Protein AF-A0A150PLH7-F1 (afdb_monomer)

Sequence (304 aa):
MHRVPSVMPSYHKRPLPPGCIAFSSEEGRAVFREALALGTMESFFPLVEQFHTQAEPAFCGLGTLVMVLNALEIDPGRAWKGPWRWFSEEQLDCCRSLDDVARDGITLTQLACLARCNGARADVSFAETSSLEALRAAVREATSRAKDDHVVVAYDRQTLDQTGSGHFSPVGGMHPDRDLALLLDVARFKYPPHWVPLEALHRAMLPVDPTSGRSRGFVTIRREHAVAPVAALHEADWAEVERFLRDLDGTDVLVLTGCLREGVSSTPPLLELLRRPDLPETVRQHLARLRAQATALDARPPPL

InterPro domains:
  IPR007719 Phytochelatin synthase, N-terminal catalytic domain [PF05023] (12-218)
  IPR007719 Phytochelatin synthase, N-terminal catalytic domain [PS51443] (6-226)
  IPR038156 Phytochelatin synthase, N-terminal domain superfamily [G3DSA:3.90.70.30] (20-226)
  IPR038765 Papain-like cysteine peptidase superfamily [SSF54001] (16-221)
  IPR040409 Phytochelatin synthase [PTHR33447] (8-242)

Structure (mmCIF, N/CA/C/O backbone):
data_AF-A0A150PLH7-F1
#
_entry.id   AF-A0A150PLH7-F1
#
loop_
_atom_site.group_PDB
_atom_site.id
_atom_site.type_symbol
_atom_site.label_atom_id
_atom_site.label_alt_id
_atom_site.label_comp_id
_atom_site.label_asym_id
_atom_site.label_entity_id
_atom_site.label_seq_id
_atom_site.pdbx_PDB_ins_code
_atom_site.Cartn_x
_atom_site.Cartn_y
_atom_site.Cartn_z
_atom_site.occupancy
_atom_site.B_iso_or_equiv
_atom_site.auth_seq_id
_atom_site.auth_comp_id
_atom_site.auth_asym_id
_atom_site.auth_atom_id
_atom_site.pdbx_PDB_model_num
ATOM 1 N N . MET A 1 1 ? 38.900 -5.439 34.453 1.00 49.34 1 MET A N 1
ATOM 2 C CA . MET A 1 1 ? 37.531 -4.915 34.255 1.00 49.34 1 MET A CA 1
ATOM 3 C C . MET A 1 1 ? 36.881 -5.695 33.121 1.00 49.34 1 MET A C 1
ATOM 5 O O . MET A 1 1 ? 37.224 -5.466 31.969 1.00 49.34 1 MET A O 1
ATOM 9 N N . HIS A 1 2 ? 36.023 -6.668 33.428 1.00 50.56 2 HIS A N 1
ATOM 10 C CA . HIS A 1 2 ? 35.254 -7.375 32.402 1.00 50.56 2 HIS A CA 1
ATOM 11 C C . HIS A 1 2 ? 34.074 -6.494 31.981 1.00 50.56 2 HIS A C 1
ATOM 13 O O . HIS A 1 2 ? 33.216 -6.182 32.804 1.00 50.56 2 HIS A O 1
ATOM 19 N N . ARG A 1 3 ? 34.050 -6.055 30.715 1.00 55.41 3 ARG A N 1
ATOM 20 C CA . ARG A 1 3 ? 32.856 -5.451 30.110 1.00 55.41 3 ARG A CA 1
ATOM 21 C C . ARG A 1 3 ? 31.764 -6.517 30.106 1.00 55.41 3 ARG A C 1
ATOM 23 O O . ARG A 1 3 ? 31.890 -7.511 29.398 1.00 55.41 3 ARG A O 1
ATOM 30 N N . VAL A 1 4 ? 30.717 -6.307 30.897 1.00 58.59 4 VAL A N 1
ATOM 31 C CA . VAL A 1 4 ? 29.462 -7.046 30.745 1.00 58.59 4 VAL A CA 1
ATOM 32 C C . VAL A 1 4 ? 28.942 -6.737 29.335 1.00 58.59 4 VAL A C 1
ATOM 34 O O . VAL 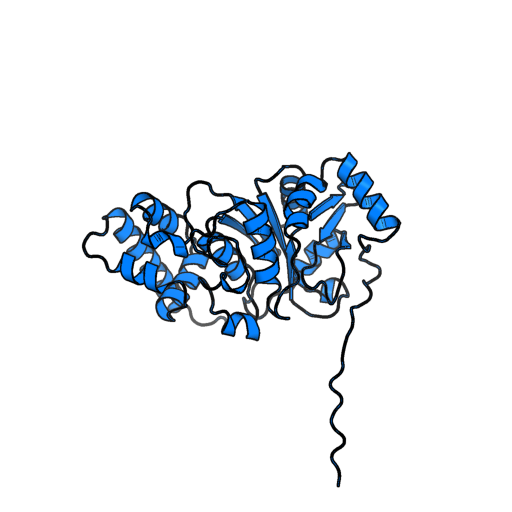A 1 4 ? 28.846 -5.554 28.993 1.00 58.59 4 VAL A O 1
ATOM 37 N N . PRO A 1 5 ? 28.667 -7.742 28.486 1.00 60.66 5 PRO A N 1
ATOM 38 C CA . PRO A 1 5 ? 28.076 -7.498 27.180 1.00 60.66 5 PRO A CA 1
ATOM 39 C C . PRO A 1 5 ? 26.744 -6.774 27.370 1.00 60.66 5 PRO A C 1
ATOM 41 O O . PRO A 1 5 ? 25.889 -7.235 28.124 1.00 60.66 5 PRO A O 1
ATOM 44 N N . SER A 1 6 ? 26.582 -5.631 26.704 1.00 68.12 6 SER A N 1
ATOM 45 C CA . SER A 1 6 ? 25.283 -4.976 26.569 1.00 68.12 6 SER A CA 1
ATOM 46 C C . SER A 1 6 ? 24.318 -5.985 25.944 1.00 68.12 6 SER A C 1
ATOM 48 O O . SER A 1 6 ? 24.491 -6.364 24.785 1.00 68.12 6 SER A O 1
ATOM 50 N N . VAL A 1 7 ? 23.351 -6.477 26.722 1.00 73.25 7 VAL A N 1
ATOM 51 C CA . VAL A 1 7 ? 22.282 -7.324 26.191 1.00 73.25 7 VAL A CA 1
ATOM 52 C C . VAL A 1 7 ? 21.435 -6.425 25.306 1.00 73.25 7 VAL A C 1
ATOM 54 O O . VAL A 1 7 ? 20.727 -5.549 25.804 1.00 73.25 7 VAL A O 1
ATOM 57 N N . MET A 1 8 ? 21.539 -6.608 23.989 1.00 76.88 8 MET A N 1
ATOM 58 C CA . MET A 1 8 ? 20.653 -5.912 23.064 1.00 76.88 8 MET A CA 1
ATOM 59 C C . MET A 1 8 ? 19.205 -6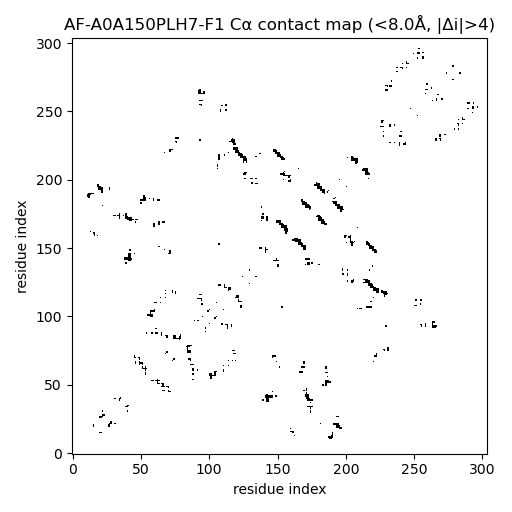.284 23.409 1.00 76.88 8 MET A C 1
ATOM 61 O O . MET A 1 8 ? 18.906 -7.474 23.555 1.00 76.88 8 MET A O 1
ATOM 65 N N . PRO A 1 9 ? 18.303 -5.303 23.576 1.00 82.38 9 PRO A N 1
ATOM 66 C CA . PRO A 1 9 ? 16.909 -5.596 23.861 1.00 82.38 9 PRO A CA 1
ATOM 67 C C . PRO A 1 9 ? 16.301 -6.397 22.702 1.00 82.38 9 PRO A C 1
ATOM 69 O O . PRO A 1 9 ? 16.458 -6.040 21.537 1.00 82.38 9 PRO A O 1
ATOM 72 N N . SER A 1 10 ? 15.605 -7.484 23.037 1.00 87.00 10 SER A N 1
ATOM 73 C CA . SER A 1 10 ? 14.880 -8.332 22.088 1.00 87.00 10 SER A CA 1
ATOM 74 C C . SER A 1 10 ? 13.374 -8.155 22.277 1.00 87.00 10 SER A C 1
ATOM 76 O O . SER A 1 10 ? 12.899 -7.961 23.398 1.00 87.00 10 SER A O 1
ATOM 78 N N . TYR A 1 11 ? 12.616 -8.214 21.183 1.00 89.56 11 TYR A N 1
ATOM 79 C CA . TYR A 1 11 ? 11.168 -8.017 21.178 1.00 89.56 11 TYR A CA 1
ATOM 80 C C . TYR A 1 11 ? 10.478 -9.161 20.433 1.00 89.56 11 TYR A C 1
ATOM 82 O O . TYR A 1 11 ? 10.896 -9.536 19.342 1.00 89.56 11 TYR A O 1
ATOM 90 N N . HIS A 1 12 ? 9.378 -9.669 20.991 1.00 91.44 12 HIS A N 1
ATOM 91 C CA . HIS A 1 12 ? 8.486 -10.616 20.324 1.00 91.44 12 HIS A CA 1
ATOM 92 C C . HIS A 1 12 ? 7.066 -10.052 20.345 1.00 91.44 12 HIS A C 1
ATOM 94 O O . HIS A 1 12 ? 6.399 -10.084 21.380 1.00 91.44 12 HIS A O 1
ATOM 100 N N . LYS A 1 13 ? 6.622 -9.536 19.191 1.00 94.38 13 LYS A N 1
ATOM 101 C CA . LYS A 1 13 ? 5.338 -8.845 19.010 1.00 94.38 13 LYS A CA 1
ATOM 102 C C . LYS A 1 13 ? 5.150 -7.626 19.924 1.00 94.38 13 LYS A C 1
ATOM 104 O O . LYS A 1 13 ? 5.986 -7.282 20.761 1.00 94.38 13 LYS A O 1
ATOM 109 N N . ARG A 1 14 ? 4.043 -6.921 19.714 1.00 95.25 14 ARG A N 1
ATOM 110 C CA . ARG A 1 14 ? 3.547 -5.825 20.546 1.00 95.25 14 ARG A CA 1
ATOM 111 C C . ARG A 1 14 ? 2.025 -5.955 20.686 1.00 95.25 14 ARG A C 1
ATOM 113 O O . ARG A 1 14 ? 1.372 -6.392 19.738 1.00 95.25 14 ARG A O 1
ATOM 120 N N . PRO A 1 15 ? 1.449 -5.597 21.846 1.00 95.56 15 PRO A N 1
ATOM 121 C CA . PRO A 1 15 ? 0.001 -5.530 21.986 1.00 95.56 15 PRO A CA 1
ATOM 122 C C . PRO A 1 15 ? -0.544 -4.417 21.092 1.00 95.56 15 PRO A C 1
ATOM 124 O O . PRO A 1 15 ? 0.049 -3.339 21.020 1.00 95.56 15 PRO A O 1
ATOM 127 N N . LEU A 1 16 ? -1.661 -4.680 20.415 1.00 96.88 16 LEU A N 1
ATOM 128 C CA . LEU A 1 16 ? -2.384 -3.629 19.710 1.00 96.88 16 LEU A CA 1
ATOM 129 C C . LEU A 1 16 ? -2.962 -2.629 20.725 1.00 96.88 16 LEU A C 1
ATOM 131 O O . LEU A 1 16 ? -3.390 -3.046 21.806 1.00 96.88 16 LEU A O 1
ATOM 135 N N . PRO A 1 17 ? -2.968 -1.330 20.399 1.00 95.94 17 PRO A N 1
ATOM 136 C CA . PRO A 1 17 ? -3.588 -0.323 21.244 1.00 95.94 17 PRO A CA 1
ATOM 137 C C . PRO A 1 17 ? -5.119 -0.480 21.247 1.00 95.94 17 PRO A C 1
ATOM 139 O O . PRO A 1 17 ? -5.670 -1.049 20.303 1.00 95.94 17 PRO A O 1
ATOM 142 N N . PRO A 1 18 ? -5.830 0.050 22.263 1.00 92.38 18 PRO A N 1
ATOM 143 C CA . PRO A 1 18 ? -7.281 -0.115 22.401 1.00 92.38 18 PRO A CA 1
ATOM 144 C C . PRO A 1 18 ? -8.112 0.364 21.200 1.00 92.38 18 PRO A C 1
ATOM 146 O O . PRO A 1 18 ? -9.208 -0.139 20.986 1.00 92.38 18 PRO A O 1
ATOM 149 N N . GLY A 1 19 ? -7.599 1.311 20.405 1.00 92.19 19 GLY A N 1
ATOM 150 C CA . GLY A 1 19 ? -8.261 1.797 19.188 1.00 92.19 19 GLY A CA 1
ATOM 151 C C . GLY A 1 19 ? -8.177 0.853 17.979 1.00 92.19 19 GLY A C 1
ATOM 152 O O . GLY A 1 19 ? -8.750 1.159 16.937 1.00 92.19 19 GLY A O 1
ATOM 153 N N . CYS A 1 20 ? -7.456 -0.267 18.086 1.00 97.88 20 CYS A N 1
ATOM 154 C CA . CYS A 1 20 ? -7.302 -1.268 17.031 1.00 97.88 20 CYS A CA 1
ATOM 155 C C . CYS A 1 20 ? -7.925 -2.602 17.461 1.00 97.88 20 CYS A C 1
ATOM 157 O O . CYS A 1 20 ? -7.592 -3.141 18.517 1.00 97.88 20 CYS A O 1
ATOM 159 N N . ILE A 1 21 ? -8.755 -3.200 16.606 1.00 98.75 21 ILE A N 1
ATOM 160 C CA . ILE A 1 21 ? -9.377 -4.501 16.885 1.00 98.75 21 ILE A CA 1
ATOM 161 C C . ILE A 1 21 ? -8.545 -5.586 16.204 1.00 98.75 21 ILE A C 1
ATOM 163 O O . ILE A 1 21 ? -8.482 -5.664 14.976 1.00 98.75 21 ILE A O 1
ATOM 167 N N . ALA A 1 22 ? -7.902 -6.449 16.992 1.00 98.62 22 ALA A N 1
ATOM 168 C CA . ALA A 1 22 ? -7.129 -7.567 16.453 1.00 98.62 22 ALA A CA 1
ATOM 169 C C . ALA A 1 22 ? -8.005 -8.463 15.561 1.00 98.62 22 ALA A C 1
ATOM 171 O O . ALA A 1 22 ? -9.072 -8.899 15.987 1.00 98.62 22 ALA A O 1
ATOM 172 N N . PHE A 1 23 ? -7.538 -8.804 14.358 1.00 98.62 23 PHE A N 1
ATOM 173 C CA . PHE A 1 23 ? -8.310 -9.601 13.395 1.00 98.62 23 PHE A CA 1
ATOM 174 C C . PHE A 1 23 ? -8.787 -10.948 13.960 1.00 98.62 23 PHE A C 1
ATOM 176 O O . PHE A 1 23 ? -9.908 -11.379 13.707 1.00 98.62 23 PHE A O 1
ATOM 183 N N . SER A 1 24 ? -7.947 -11.602 14.766 1.00 97.81 24 SER A N 1
ATOM 184 C CA . SER A 1 24 ? -8.241 -12.907 15.362 1.00 97.81 24 SER A CA 1
ATOM 185 C C . SER A 1 24 ? -9.069 -12.850 16.653 1.00 97.81 24 SER A C 1
ATOM 187 O O . SER A 1 24 ? -9.392 -13.911 17.194 1.00 97.81 24 SER A O 1
ATOM 189 N N . SER A 1 25 ? -9.412 -11.662 17.168 1.00 98.56 25 SER A N 1
ATOM 190 C CA . SER A 1 25 ? -10.262 -11.543 18.358 1.00 98.56 25 SER A CA 1
ATOM 191 C C . SER A 1 25 ? -11.699 -11.994 18.061 1.00 98.56 25 SER A C 1
ATOM 193 O O . SER A 1 25 ? -12.083 -12.251 16.919 1.00 98.56 25 SER A O 1
ATOM 195 N N . GLU A 1 26 ? -12.522 -12.156 19.096 1.00 98.62 26 GLU A N 1
ATOM 196 C CA . GLU A 1 26 ? -13.951 -12.422 18.901 1.00 98.62 26 GLU A CA 1
ATOM 197 C C . GLU A 1 26 ? -14.633 -11.301 18.110 1.00 98.62 26 GLU A C 1
ATOM 199 O O . GLU A 1 26 ? -15.295 -11.580 17.110 1.00 98.62 26 GLU A O 1
ATOM 204 N N . GLU A 1 27 ? -14.369 -10.051 18.489 1.00 98.62 27 GLU A N 1
ATOM 205 C CA . GLU A 1 27 ? -14.872 -8.870 17.794 1.00 98.62 27 GLU A CA 1
ATOM 206 C C . GLU A 1 27 ? -14.333 -8.772 16.361 1.00 98.62 27 GLU A C 1
ATOM 208 O O . GLU A 1 27 ? -15.114 -8.615 15.431 1.00 98.62 27 GLU A O 1
ATOM 213 N N . GLY A 1 28 ? -13.027 -8.958 16.141 1.00 98.75 28 GLY A N 1
ATOM 214 C CA . GLY A 1 28 ? -12.425 -8.878 14.805 1.00 98.75 28 GLY A CA 1
ATOM 215 C C . GLY A 1 28 ? -12.991 -9.915 13.833 1.00 98.75 28 GLY A C 1
ATOM 216 O O . GLY A 1 28 ? -13.214 -9.609 12.660 1.00 98.75 28 GLY A O 1
ATOM 217 N N . ARG A 1 29 ? -13.306 -11.119 14.332 1.00 98.81 29 ARG A N 1
ATOM 218 C CA . ARG A 1 29 ? -14.003 -12.164 13.565 1.00 98.81 29 ARG A CA 1
ATOM 219 C C . ARG A 1 29 ? -15.467 -11.817 13.304 1.00 98.81 29 ARG A C 1
ATOM 221 O O . ARG A 1 29 ? -15.978 -12.186 12.251 1.00 98.81 29 ARG A O 1
ATOM 228 N N . ALA A 1 30 ? -16.152 -11.153 14.235 1.00 98.81 30 ALA A N 1
ATOM 229 C CA . ALA A 1 30 ? -17.514 -10.668 14.013 1.00 98.81 30 ALA A CA 1
ATOM 230 C C . ALA A 1 30 ? -17.538 -9.591 12.918 1.00 98.81 30 ALA A C 1
ATOM 232 O O . ALA A 1 30 ? -18.236 -9.772 11.923 1.00 98.81 30 ALA A O 1
ATOM 233 N N . VAL A 1 31 ? -16.674 -8.573 13.030 1.00 98.88 31 VAL A N 1
ATOM 234 C CA . VAL A 1 31 ? -16.503 -7.512 12.022 1.00 98.88 31 VAL A CA 1
ATOM 235 C C . VAL A 1 31 ? -16.195 -8.107 10.647 1.00 98.88 31 VAL A C 1
ATOM 237 O O . VAL A 1 31 ? -16.798 -7.699 9.661 1.00 98.88 31 VAL A O 1
ATOM 240 N N . PHE A 1 32 ? -15.320 -9.116 10.565 1.00 98.81 32 PHE A N 1
ATOM 241 C CA . PHE A 1 32 ? -15.032 -9.796 9.300 1.00 98.81 32 PHE A CA 1
ATOM 242 C C . PHE A 1 32 ? -16.260 -10.476 8.688 1.00 98.81 32 PHE A C 1
ATOM 244 O O . PHE A 1 32 ? -16.496 -10.328 7.494 1.00 98.81 32 PHE A O 1
ATOM 251 N N . ARG A 1 33 ? -17.048 -11.222 9.476 1.00 98.81 33 ARG A N 1
ATOM 252 C CA . ARG A 1 33 ? -18.256 -11.892 8.959 1.00 98.81 33 ARG A CA 1
ATOM 253 C C . ARG A 1 33 ? -19.294 -10.886 8.473 1.00 98.81 33 ARG A C 1
ATOM 255 O O . ARG A 1 33 ? -19.910 -11.118 7.440 1.00 98.81 33 ARG A O 1
ATOM 262 N N . GLU A 1 34 ? -19.470 -9.792 9.209 1.00 98.81 34 GLU A N 1
ATOM 263 C CA . GLU A 1 34 ? -20.382 -8.705 8.847 1.00 98.81 34 GLU A CA 1
ATOM 264 C C . GLU A 1 34 ? -19.925 -8.023 7.549 1.00 98.81 34 GLU A C 1
ATOM 266 O O . GLU A 1 34 ? -20.688 -7.965 6.589 1.00 98.81 34 GLU A O 1
ATOM 271 N N . ALA A 1 35 ? -18.656 -7.615 7.463 1.00 98.69 35 ALA A N 1
ATOM 272 C CA . ALA A 1 35 ? -18.073 -7.021 6.260 1.00 98.69 35 ALA A CA 1
ATOM 273 C C . ALA A 1 35 ? -18.132 -7.958 5.039 1.00 98.69 35 ALA A C 1
ATOM 275 O O . ALA A 1 35 ? -18.415 -7.519 3.926 1.00 98.69 35 ALA A O 1
ATOM 276 N N . LEU A 1 36 ? -17.903 -9.261 5.238 1.00 98.44 36 LEU A N 1
ATOM 277 C CA . LEU A 1 36 ? -18.019 -10.259 4.176 1.00 98.44 36 LEU A CA 1
ATOM 278 C C . LEU A 1 36 ? -19.465 -10.370 3.674 1.00 98.44 36 LEU A C 1
ATOM 280 O O . LEU A 1 36 ? -19.688 -10.406 2.469 1.00 98.44 36 LEU A O 1
ATOM 284 N N . ALA A 1 37 ? -20.448 -10.373 4.579 1.00 98.50 37 ALA A N 1
ATOM 285 C CA . ALA A 1 37 ? -21.864 -10.371 4.210 1.00 98.50 37 ALA A CA 1
ATOM 286 C C . ALA A 1 37 ? -22.291 -9.076 3.491 1.00 98.50 37 ALA A C 1
ATOM 288 O O . ALA A 1 37 ? -23.209 -9.107 2.674 1.00 98.50 37 ALA A O 1
ATOM 289 N N . LEU A 1 38 ? -21.610 -7.959 3.765 1.00 98.19 38 LEU A N 1
ATOM 290 C CA . LEU A 1 38 ? -21.799 -6.670 3.092 1.00 98.19 38 LEU A CA 1
ATOM 291 C C . LEU A 1 38 ? -21.091 -6.580 1.726 1.00 98.19 38 LEU A C 1
ATOM 293 O O . LEU A 1 38 ? -21.271 -5.586 1.023 1.00 98.19 38 LEU A O 1
ATOM 297 N N . GLY A 1 39 ? -20.307 -7.593 1.336 1.00 97.56 39 GLY A N 1
ATOM 298 C CA . GLY A 1 39 ? -19.591 -7.624 0.057 1.00 97.56 39 GLY A CA 1
ATOM 299 C C . GLY A 1 39 ? -18.391 -6.675 -0.013 1.00 97.56 39 GLY A C 1
ATOM 300 O O . GLY A 1 39 ? -17.990 -6.289 -1.102 1.00 97.56 39 GLY A O 1
ATOM 301 N N . THR A 1 40 ? -17.825 -6.271 1.128 1.00 98.00 40 THR A N 1
ATOM 302 C CA . THR A 1 40 ? -16.720 -5.297 1.214 1.00 98.00 40 THR A CA 1
ATOM 303 C C . THR A 1 40 ? -15.398 -5.938 1.654 1.00 98.00 40 THR A C 1
ATOM 305 O O . THR A 1 40 ? -14.569 -5.294 2.305 1.00 98.00 40 THR A O 1
ATOM 308 N N . MET A 1 41 ? -15.203 -7.214 1.303 1.00 98.00 41 MET A N 1
ATOM 309 C CA . MET A 1 41 ? -14.025 -8.031 1.629 1.00 98.00 41 MET A CA 1
ATOM 310 C C . MET A 1 41 ? -13.349 -8.649 0.394 1.00 98.00 41 MET A C 1
ATOM 312 O O . MET A 1 41 ? -12.489 -9.510 0.547 1.00 98.00 41 MET A O 1
ATOM 316 N N . GLU A 1 42 ? -13.692 -8.231 -0.825 1.00 97.25 42 GLU A N 1
ATOM 317 C CA . GLU A 1 42 ? -13.212 -8.877 -2.058 1.00 97.25 42 GLU A CA 1
ATOM 318 C C . GLU A 1 42 ? -11.689 -8.778 -2.232 1.00 97.25 42 GLU A C 1
ATOM 320 O O . GLU A 1 42 ? -11.049 -9.728 -2.677 1.00 97.25 42 GLU A O 1
ATOM 325 N N . SER A 1 43 ? -11.082 -7.678 -1.774 1.00 97.12 43 SER A N 1
ATOM 326 C CA . SER A 1 43 ? -9.621 -7.517 -1.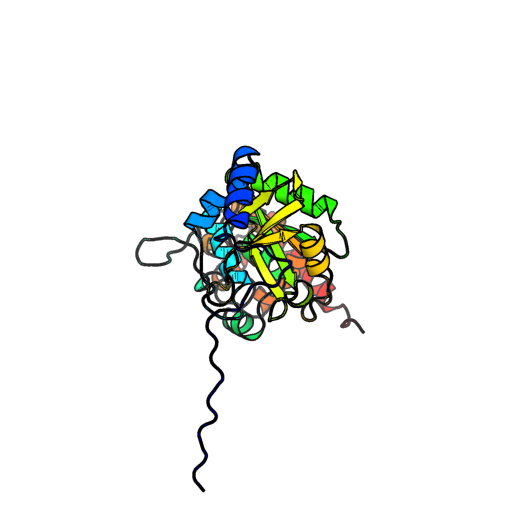732 1.00 97.12 43 SER A CA 1
ATOM 327 C C . SER A 1 43 ? -8.923 -8.518 -0.796 1.00 97.12 43 SER A C 1
ATOM 329 O O . SER A 1 43 ? -7.751 -8.831 -0.999 1.00 97.12 43 SER A O 1
ATOM 331 N N . PHE A 1 44 ? -9.608 -9.048 0.224 1.00 97.94 44 PHE A N 1
ATOM 332 C CA . PHE A 1 44 ? -8.996 -9.894 1.252 1.00 97.94 44 PHE A CA 1
ATOM 333 C C . PHE A 1 44 ? -8.463 -11.201 0.680 1.00 97.94 44 PHE A C 1
ATOM 335 O O . PHE A 1 44 ? -7.369 -11.627 1.044 1.00 97.94 44 PHE A O 1
ATOM 342 N N . PHE A 1 45 ? -9.240 -11.841 -0.191 1.00 97.56 45 PHE A N 1
ATOM 343 C CA . PHE A 1 45 ? -8.937 -13.172 -0.706 1.00 97.56 45 PHE A CA 1
ATOM 344 C C . PHE A 1 45 ? -7.640 -13.217 -1.524 1.00 97.56 45 PHE A C 1
ATOM 346 O O . PHE A 1 45 ? -6.744 -13.963 -1.129 1.00 97.56 45 PHE A O 1
ATOM 353 N N . PRO A 1 46 ? -7.458 -12.408 -2.586 1.00 97.38 46 PRO A N 1
ATOM 354 C CA . PRO A 1 46 ? -6.203 -12.426 -3.326 1.00 97.38 46 PRO A CA 1
ATOM 355 C C . PRO A 1 46 ? -5.038 -11.915 -2.467 1.00 97.38 46 PRO A C 1
ATOM 357 O O . PRO A 1 46 ? -3.956 -12.485 -2.522 1.00 97.38 46 PRO A O 1
ATOM 360 N N . LEU A 1 47 ? -5.234 -10.911 -1.600 1.00 98.00 47 LEU A N 1
ATOM 361 C CA . LEU A 1 47 ? -4.148 -10.406 -0.750 1.00 98.00 47 LEU A CA 1
ATOM 362 C C . LEU A 1 47 ? -3.678 -11.427 0.297 1.00 98.00 47 LEU A C 1
ATOM 364 O O . LEU A 1 47 ? -2.482 -11.488 0.588 1.00 98.00 47 LEU A O 1
ATOM 368 N N . VAL A 1 48 ? -4.580 -12.225 0.882 1.00 98.00 48 VAL A N 1
ATOM 369 C CA . VAL A 1 48 ? -4.196 -13.198 1.917 1.00 98.00 48 VAL A CA 1
ATOM 370 C C . VAL A 1 48 ? -3.428 -14.385 1.336 1.00 98.00 48 VAL A C 1
ATOM 372 O O . VAL A 1 48 ? -2.532 -14.898 2.008 1.00 98.00 48 VAL A O 1
ATOM 375 N N . GLU A 1 49 ? -3.697 -14.766 0.082 1.00 97.94 49 GLU A N 1
ATOM 376 C CA . GLU A 1 49 ? -2.879 -15.737 -0.664 1.00 97.94 49 GLU A CA 1
ATOM 377 C C . GLU A 1 49 ? -1.421 -15.272 -0.788 1.00 97.94 49 GLU A C 1
ATOM 379 O O . GLU A 1 49 ? -0.508 -16.096 -0.814 1.00 97.94 49 GLU A O 1
ATOM 384 N N . GLN A 1 50 ? -1.202 -13.953 -0.782 1.00 98.12 50 GLN A N 1
ATOM 385 C CA . GLN A 1 50 ? 0.114 -13.330 -0.909 1.00 98.12 50 GLN A CA 1
ATOM 386 C C . GLN A 1 50 ? 0.715 -12.861 0.414 1.00 98.12 50 GLN A C 1
ATOM 388 O O . GLN A 1 50 ? 1.782 -12.247 0.405 1.00 98.12 50 GLN A O 1
ATOM 393 N N . PHE A 1 51 ? 0.064 -13.106 1.558 1.00 97.88 51 PHE A N 1
ATOM 394 C CA . PHE A 1 51 ? 0.399 -12.395 2.789 1.00 97.88 51 PHE A CA 1
ATOM 395 C C . PHE A 1 51 ? 1.844 -12.635 3.248 1.00 97.88 51 PHE A C 1
ATOM 397 O O . PHE A 1 51 ? 2.227 -13.718 3.706 1.00 97.88 51 PHE A O 1
ATOM 404 N N . HIS A 1 52 ? 2.638 -11.571 3.166 1.00 94.81 52 HIS A N 1
ATOM 405 C CA . HIS A 1 52 ? 4.083 -11.591 3.313 1.00 94.81 52 HIS A CA 1
ATOM 406 C C . HIS A 1 52 ? 4.525 -10.993 4.656 1.00 94.81 52 HIS A C 1
ATOM 408 O O . HIS A 1 52 ? 3.856 -10.129 5.219 1.00 94.81 52 HIS A O 1
ATOM 414 N N . THR A 1 53 ? 5.640 -11.480 5.204 1.00 98.38 53 THR A N 1
ATOM 415 C CA . THR A 1 53 ? 6.328 -10.806 6.317 1.00 98.38 53 THR A CA 1
ATOM 416 C C . THR A 1 53 ? 7.462 -10.004 5.711 1.00 98.38 53 THR A C 1
ATOM 418 O O . THR A 1 53 ? 8.298 -10.622 5.061 1.00 98.38 53 THR A O 1
ATOM 421 N N . GLN A 1 54 ? 7.511 -8.691 5.950 1.00 97.00 54 GLN A N 1
ATOM 422 C CA . GLN A 1 54 ? 8.596 -7.855 5.424 1.00 97.00 54 GLN A CA 1
ATOM 423 C C . GLN A 1 54 ? 9.973 -8.440 5.789 1.00 97.00 54 GLN A C 1
ATOM 425 O O . GLN A 1 54 ? 10.184 -8.798 6.955 1.00 97.00 54 GLN A O 1
ATOM 430 N N . ALA A 1 55 ? 10.885 -8.563 4.819 1.00 95.06 55 ALA A N 1
ATOM 431 C CA . ALA A 1 55 ? 12.153 -9.271 5.023 1.00 95.06 55 ALA A CA 1
ATOM 432 C C . ALA A 1 55 ? 13.118 -8.496 5.930 1.00 95.06 55 ALA A C 1
ATOM 434 O O . ALA A 1 55 ? 13.842 -9.100 6.717 1.00 95.06 55 ALA A O 1
ATOM 435 N N . GLU A 1 56 ? 13.061 -7.164 5.879 1.00 93.81 56 GLU A N 1
ATOM 436 C CA . GLU A 1 56 ? 13.838 -6.259 6.729 1.00 93.81 56 GLU A CA 1
ATOM 437 C C . GLU A 1 56 ? 12.931 -5.271 7.476 1.00 93.81 56 GLU A C 1
ATOM 439 O O . GLU A 1 56 ? 11.854 -4.926 6.979 1.00 93.81 56 GLU A O 1
ATOM 444 N N . PRO A 1 57 ? 13.342 -4.724 8.639 1.00 92.62 57 PRO A N 1
ATOM 445 C CA . PRO A 1 57 ? 12.549 -3.742 9.386 1.00 92.62 57 PRO A CA 1
ATOM 446 C C . PRO A 1 57 ? 12.137 -2.495 8.585 1.00 92.62 57 PRO A C 1
ATOM 448 O O . PRO A 1 57 ? 11.066 -1.939 8.840 1.00 92.62 57 PRO A O 1
ATOM 451 N N . ALA A 1 58 ? 12.940 -2.080 7.600 1.00 95.25 58 ALA A N 1
ATOM 452 C CA . ALA A 1 58 ? 12.648 -0.942 6.724 1.00 95.25 58 ALA A CA 1
ATOM 453 C C . ALA A 1 58 ? 11.833 -1.317 5.465 1.00 95.25 58 ALA A C 1
ATOM 455 O O . ALA A 1 58 ? 11.301 -0.440 4.787 1.00 95.25 58 ALA A O 1
ATOM 456 N N . PHE A 1 59 ? 11.659 -2.611 5.168 1.00 97.62 59 PHE A N 1
ATOM 457 C CA . PHE A 1 59 ? 11.058 -3.099 3.917 1.00 97.62 59 PHE A CA 1
ATOM 458 C C . PHE A 1 59 ? 9.524 -3.132 3.919 1.00 97.62 59 PHE A C 1
ATOM 460 O O . PHE A 1 59 ? 8.925 -3.702 3.017 1.00 97.62 59 PHE A O 1
ATOM 467 N N . CYS A 1 60 ? 8.845 -2.490 4.873 1.00 98.06 60 CYS A N 1
ATOM 468 C CA . CYS A 1 60 ? 7.376 -2.503 4.917 1.00 98.06 60 CYS A CA 1
ATOM 469 C C . CYS A 1 60 ? 6.707 -2.027 3.612 1.00 98.06 60 CYS A C 1
ATOM 471 O O . CYS A 1 60 ? 5.680 -2.577 3.214 1.00 98.06 60 CYS A O 1
ATOM 473 N N . GLY A 1 61 ? 7.306 -1.056 2.916 1.00 98.00 61 GLY A N 1
ATOM 474 C CA . GLY A 1 61 ? 6.847 -0.623 1.597 1.00 98.00 61 GLY A CA 1
ATOM 475 C C . GLY A 1 61 ? 7.022 -1.696 0.515 1.00 98.00 61 GLY A C 1
ATOM 476 O O . GLY A 1 61 ? 6.092 -1.935 -0.253 1.00 98.00 61 GLY A O 1
ATOM 477 N N . LEU A 1 62 ? 8.166 -2.393 0.496 1.00 98.31 62 LEU A N 1
ATOM 478 C CA . LEU A 1 62 ? 8.434 -3.484 -0.450 1.00 98.31 62 LEU A CA 1
ATOM 479 C C . LEU A 1 62 ? 7.532 -4.692 -0.177 1.00 98.31 62 LEU A C 1
ATOM 481 O O . LEU A 1 62 ? 6.875 -5.178 -1.092 1.00 98.31 62 LEU A O 1
ATOM 485 N N . GLY A 1 63 ? 7.426 -5.113 1.085 1.00 98.38 63 GLY A N 1
ATOM 486 C CA . GLY A 1 63 ? 6.574 -6.223 1.512 1.00 98.38 63 GLY A CA 1
ATOM 487 C C . GLY A 1 63 ? 5.097 -5.994 1.220 1.00 98.38 63 GLY A C 1
ATOM 488 O O . GLY A 1 63 ? 4.394 -6.902 0.785 1.00 98.38 63 GLY A O 1
ATOM 489 N N . THR A 1 64 ? 4.632 -4.755 1.382 1.00 98.75 64 THR A N 1
ATOM 490 C CA . THR A 1 64 ? 3.277 -4.367 0.977 1.00 98.75 64 THR A CA 1
ATOM 491 C C . THR A 1 64 ? 3.106 -4.443 -0.537 1.00 98.75 64 THR A C 1
ATOM 493 O O . THR A 1 64 ? 2.100 -4.959 -1.021 1.00 98.75 64 THR A O 1
ATOM 496 N N . LEU A 1 65 ? 4.082 -3.948 -1.300 1.00 98.44 65 LEU A N 1
ATOM 497 C CA . LEU A 1 65 ? 3.974 -3.894 -2.751 1.00 98.44 65 LEU A CA 1
ATOM 498 C C . LEU A 1 65 ? 4.034 -5.286 -3.398 1.00 98.44 65 LEU A C 1
ATOM 500 O O . LEU A 1 65 ? 3.249 -5.545 -4.304 1.00 98.44 65 LEU A O 1
ATOM 504 N N . VAL A 1 66 ? 4.875 -6.211 -2.918 1.00 98.00 66 VAL A N 1
ATOM 505 C CA . VAL A 1 66 ? 4.894 -7.589 -3.450 1.00 98.00 66 VAL A CA 1
ATOM 506 C C . VAL A 1 66 ? 3.577 -8.320 -3.210 1.00 98.00 66 VAL A C 1
ATOM 508 O O . VAL A 1 66 ? 3.152 -9.084 -4.075 1.00 98.00 66 VAL A O 1
ATOM 511 N N . MET A 1 67 ? 2.897 -8.067 -2.082 1.00 98.50 67 MET A N 1
ATOM 512 C CA . MET A 1 67 ? 1.555 -8.610 -1.856 1.00 98.50 67 MET A CA 1
ATOM 513 C C . MET A 1 67 ? 0.594 -8.137 -2.942 1.00 98.50 67 MET A C 1
ATOM 515 O O . MET A 1 67 ? -0.104 -8.949 -3.538 1.00 98.50 67 MET A O 1
ATOM 519 N N . VAL A 1 68 ? 0.586 -6.831 -3.213 1.00 98.25 68 VAL A N 1
ATOM 520 C CA . VAL A 1 68 ? -0.325 -6.216 -4.181 1.00 98.25 68 VAL A CA 1
ATOM 521 C C . VAL A 1 68 ? -0.010 -6.647 -5.613 1.00 98.25 68 VAL A C 1
ATOM 523 O O . VAL A 1 68 ? -0.922 -7.032 -6.333 1.00 98.25 68 VAL A O 1
ATOM 526 N N . LEU A 1 69 ? 1.257 -6.635 -6.036 1.00 97.12 69 LEU A N 1
ATOM 527 C CA . LEU A 1 69 ? 1.637 -7.011 -7.403 1.00 97.12 69 LEU A CA 1
ATOM 528 C C . LEU A 1 69 ? 1.314 -8.481 -7.713 1.00 97.12 69 LEU A C 1
ATOM 530 O O . LEU A 1 69 ? 0.795 -8.776 -8.790 1.00 97.12 69 LEU A O 1
ATOM 534 N N . ASN A 1 70 ? 1.568 -9.392 -6.765 1.00 97.38 70 ASN A N 1
ATOM 535 C CA . ASN A 1 70 ? 1.203 -10.801 -6.920 1.00 97.38 70 ASN A CA 1
ATOM 536 C C . ASN A 1 70 ? -0.324 -11.003 -6.856 1.00 97.38 70 ASN A C 1
ATOM 538 O O . ASN A 1 70 ? -0.853 -11.820 -7.603 1.00 97.38 70 ASN A O 1
ATOM 542 N N . ALA A 1 71 ? -1.046 -10.246 -6.018 1.00 97.06 71 ALA A N 1
ATOM 543 C CA . ALA A 1 71 ? -2.510 -10.310 -5.925 1.00 97.06 71 ALA A CA 1
ATOM 544 C C . ALA A 1 71 ? -3.206 -9.816 -7.207 1.00 97.06 71 ALA A C 1
ATOM 546 O O . ALA A 1 71 ? -4.240 -10.358 -7.590 1.00 97.06 71 ALA A O 1
ATOM 547 N N . LEU A 1 72 ? -2.600 -8.849 -7.904 1.00 95.75 72 LEU A N 1
ATOM 548 C CA . LEU A 1 72 ? -3.011 -8.391 -9.237 1.00 95.75 72 LEU A CA 1
ATOM 549 C C . LEU A 1 72 ? -2.611 -9.360 -10.364 1.00 95.75 72 LEU A C 1
ATOM 551 O O . LEU A 1 72 ? -2.889 -9.086 -11.534 1.00 95.75 72 LEU A O 1
ATOM 555 N N . GLU A 1 73 ? -1.939 -10.470 -10.041 1.00 94.56 73 GLU A N 1
ATOM 556 C CA . GLU A 1 73 ? -1.451 -11.463 -11.002 1.00 94.56 73 GLU A CA 1
ATOM 557 C C . GLU A 1 73 ? -0.595 -10.819 -12.116 1.00 94.56 73 GLU A C 1
ATOM 559 O O . GLU A 1 73 ? -0.672 -11.193 -13.294 1.00 94.56 73 GLU A O 1
ATOM 564 N N . ILE A 1 74 ? 0.202 -9.804 -11.754 1.00 92.88 74 ILE A N 1
ATOM 565 C CA . ILE A 1 74 ? 1.153 -9.178 -12.672 1.00 92.88 74 ILE A CA 1
ATOM 566 C C . ILE A 1 74 ? 2.368 -10.095 -12.794 1.00 92.88 74 ILE A C 1
ATOM 568 O O . ILE A 1 74 ? 2.927 -10.579 -11.812 1.00 92.88 74 ILE A O 1
ATOM 572 N N . ASP A 1 75 ? 2.778 -10.341 -14.029 1.00 91.50 75 ASP A N 1
ATOM 573 C CA . ASP A 1 75 ? 3.955 -11.135 -14.329 1.00 91.50 75 ASP A CA 1
ATOM 574 C C . ASP A 1 75 ? 5.205 -10.245 -14.253 1.00 91.50 75 ASP A C 1
ATOM 576 O O . ASP A 1 75 ? 5.281 -9.273 -15.005 1.00 91.50 75 ASP A O 1
ATOM 580 N N . PRO A 1 76 ? 6.203 -10.547 -13.398 1.00 90.19 76 PRO A N 1
ATOM 581 C CA . PRO A 1 76 ? 7.410 -9.729 -13.288 1.00 90.19 76 PRO A CA 1
ATOM 582 C C . PRO A 1 76 ? 8.273 -9.748 -14.555 1.00 90.19 76 PRO A C 1
ATOM 584 O O . PRO A 1 76 ? 9.217 -8.964 -14.651 1.00 90.19 76 PRO A O 1
ATOM 587 N N . GLY A 1 77 ? 8.024 -10.669 -15.495 1.00 86.62 77 GLY A N 1
ATOM 588 C CA . GLY A 1 77 ? 8.779 -10.769 -16.746 1.00 86.62 77 GLY A CA 1
ATOM 589 C C . GLY A 1 77 ? 10.239 -11.201 -16.564 1.00 86.62 77 GLY A C 1
ATOM 590 O O . GLY A 1 77 ? 11.007 -11.199 -17.515 1.00 86.62 77 GLY A O 1
ATOM 591 N N . ARG A 1 78 ? 10.629 -11.609 -15.351 1.00 84.75 78 ARG A N 1
ATOM 592 C CA . ARG A 1 78 ? 11.959 -12.137 -15.021 1.00 84.75 78 ARG A CA 1
ATOM 593 C C . ARG A 1 78 ? 11.865 -13.301 -14.046 1.00 84.75 78 ARG A C 1
ATOM 595 O O . ARG A 1 78 ? 10.928 -13.388 -13.250 1.00 84.75 78 ARG A O 1
ATOM 602 N N . ALA A 1 79 ? 12.852 -14.190 -14.109 1.00 87.69 79 ALA A N 1
ATOM 603 C CA . ALA A 1 79 ? 12.949 -15.323 -13.200 1.00 87.69 79 ALA A CA 1
ATOM 604 C C . ALA A 1 79 ? 13.125 -14.857 -11.744 1.00 87.69 79 ALA A C 1
ATOM 606 O O . ALA A 1 79 ? 13.857 -13.912 -11.453 1.00 87.69 79 ALA A O 1
ATOM 607 N N . TRP A 1 80 ? 12.456 -15.555 -10.830 1.00 91.31 80 TRP A N 1
ATOM 608 C CA . TRP A 1 80 ? 12.656 -15.448 -9.387 1.00 91.31 80 TRP A CA 1
ATOM 609 C C . TRP A 1 80 ? 13.518 -16.603 -8.879 1.00 91.31 80 TRP A C 1
ATOM 611 O O . TRP A 1 80 ? 14.599 -16.386 -8.337 1.00 91.31 80 TRP A O 1
ATOM 621 N N . LYS A 1 81 ? 13.059 -17.846 -9.075 1.00 91.25 81 LYS A N 1
ATOM 622 C CA . LYS A 1 81 ? 13.760 -19.067 -8.647 1.00 91.25 81 LYS A CA 1
ATOM 623 C C . LYS A 1 81 ? 13.567 -20.176 -9.673 1.00 91.25 81 LYS A C 1
ATOM 625 O O . LYS A 1 81 ? 12.449 -20.638 -9.890 1.00 91.25 81 LYS A O 1
ATOM 630 N N . GLY A 1 82 ? 14.660 -20.643 -10.277 1.00 92.44 82 GLY A N 1
ATOM 631 C CA . GLY A 1 82 ? 14.588 -21.633 -11.355 1.00 92.44 82 GLY A CA 1
ATOM 632 C C . GLY A 1 82 ? 13.708 -21.125 -12.511 1.00 92.44 82 GLY A C 1
ATOM 633 O O . GLY A 1 82 ? 13.897 -19.985 -12.929 1.00 92.44 82 GLY A O 1
ATOM 634 N N . PRO A 1 83 ? 12.739 -21.917 -13.015 1.00 91.94 83 PRO A N 1
ATOM 635 C CA . PRO A 1 83 ? 11.845 -21.483 -14.092 1.00 91.94 83 PRO A CA 1
ATOM 636 C C . PRO A 1 83 ? 10.697 -20.574 -13.615 1.00 91.94 83 PRO A C 1
ATOM 638 O O . PRO A 1 83 ? 9.898 -20.119 -14.431 1.00 91.94 83 PRO A O 1
ATOM 641 N N . TRP A 1 84 ? 10.558 -20.343 -12.305 1.00 94.75 84 TRP A N 1
ATOM 642 C CA . TRP A 1 84 ? 9.416 -19.631 -11.737 1.00 94.75 84 TRP A CA 1
ATOM 643 C C . TRP A 1 84 ? 9.611 -18.122 -11.783 1.00 94.75 84 TRP A C 1
ATOM 645 O O . TRP A 1 84 ? 10.687 -17.616 -11.457 1.00 94.75 84 TRP A O 1
ATOM 655 N N . ARG A 1 85 ? 8.538 -17.407 -12.121 1.00 94.25 85 ARG A N 1
ATOM 656 C CA . ARG A 1 85 ? 8.447 -15.946 -12.102 1.00 94.25 85 ARG A CA 1
ATOM 657 C C . ARG A 1 85 ? 7.471 -15.544 -11.007 1.00 94.25 85 ARG A C 1
ATOM 659 O O . ARG A 1 85 ? 6.369 -16.079 -10.951 1.00 94.25 85 ARG A O 1
ATOM 666 N N . TRP A 1 86 ? 7.914 -14.670 -10.114 1.00 95.50 86 TRP A N 1
ATOM 667 C CA . TRP A 1 86 ? 7.144 -14.230 -8.954 1.00 95.50 86 TRP A CA 1
ATOM 668 C C . TRP A 1 86 ? 7.747 -12.957 -8.382 1.00 95.50 86 TRP A C 1
ATOM 670 O O . TRP A 1 86 ? 8.974 -12.860 -8.381 1.00 95.50 86 TRP A O 1
ATOM 680 N N . PHE A 1 87 ? 6.938 -12.029 -7.866 1.00 96.44 87 PHE A N 1
ATOM 681 C CA . PHE A 1 87 ? 7.495 -10.863 -7.186 1.00 96.44 87 PHE A CA 1
ATOM 682 C C . PHE A 1 87 ? 8.031 -11.229 -5.801 1.00 96.44 87 PHE A C 1
ATOM 684 O O . PHE A 1 87 ? 7.317 -11.792 -4.966 1.00 96.44 87 PHE A O 1
ATOM 691 N N . SER A 1 88 ? 9.280 -10.843 -5.543 1.00 95.94 88 SER A N 1
ATOM 692 C CA . SER A 1 88 ? 9.903 -10.807 -4.215 1.00 95.94 88 SER A CA 1
ATOM 693 C C . SER A 1 88 ? 10.476 -9.421 -3.921 1.00 95.94 88 SER A C 1
ATOM 695 O O . SER A 1 88 ? 10.707 -8.632 -4.834 1.00 95.94 88 SER A O 1
ATOM 697 N N . GLU A 1 89 ? 10.716 -9.105 -2.644 1.00 96.25 89 GLU A N 1
ATOM 698 C CA . GLU A 1 89 ? 11.204 -7.773 -2.241 1.00 96.25 89 GLU A CA 1
ATOM 699 C C . GLU A 1 89 ? 12.553 -7.436 -2.898 1.00 96.25 89 GLU A C 1
ATOM 701 O O . GLU A 1 89 ? 12.771 -6.305 -3.318 1.00 96.25 89 GLU A O 1
ATOM 706 N N . GLU A 1 90 ? 13.402 -8.448 -3.104 1.00 92.56 90 GLU A N 1
ATOM 707 C CA . GLU A 1 90 ? 14.699 -8.367 -3.798 1.00 92.56 90 GLU A CA 1
ATOM 708 C C . GLU A 1 90 ? 14.604 -7.901 -5.262 1.00 92.56 90 GLU A C 1
ATOM 710 O O . GLU A 1 90 ? 15.601 -7.520 -5.866 1.00 92.56 90 GLU A O 1
ATOM 715 N N . GLN A 1 91 ? 13.416 -7.953 -5.861 1.00 90.44 91 GLN A N 1
ATOM 716 C CA . GLN A 1 91 ? 13.187 -7.504 -7.229 1.00 90.44 91 GLN A CA 1
ATOM 717 C C . GLN A 1 91 ? 12.732 -6.035 -7.288 1.00 90.44 91 GLN A C 1
ATOM 719 O O . GLN A 1 91 ? 12.698 -5.441 -8.363 1.00 90.44 91 GLN A O 1
ATOM 724 N N . LEU A 1 92 ? 12.375 -5.404 -6.172 1.00 91.19 92 LEU A N 1
ATOM 725 C CA . LEU A 1 92 ? 11.821 -4.048 -6.165 1.00 91.19 92 LEU A CA 1
ATOM 726 C C . LEU A 1 92 ? 12.918 -2.974 -6.063 1.00 91.19 92 LEU A C 1
ATOM 728 O O . LEU A 1 92 ? 12.944 -2.185 -5.124 1.00 91.19 92 LEU A O 1
ATOM 732 N N . ASP A 1 93 ? 13.809 -2.937 -7.056 1.00 85.31 93 ASP A N 1
ATOM 733 C CA . ASP A 1 93 ? 15.042 -2.133 -7.068 1.00 85.31 93 ASP A CA 1
ATOM 734 C C . ASP A 1 93 ? 15.123 -1.101 -8.216 1.00 85.31 93 ASP A C 1
ATOM 736 O O . ASP A 1 93 ? 16.180 -0.547 -8.485 1.00 85.31 93 ASP A O 1
ATOM 740 N N . CYS A 1 94 ? 14.027 -0.828 -8.928 1.00 77.25 94 CYS A N 1
ATOM 741 C CA . CYS A 1 94 ? 14.032 0.038 -10.123 1.00 77.25 94 CYS A CA 1
ATOM 742 C C . CYS A 1 94 ? 14.026 1.549 -9.819 1.00 77.25 94 CYS A C 1
ATOM 744 O O . CYS A 1 94 ? 14.445 2.343 -10.659 1.00 77.25 94 CYS A O 1
ATOM 746 N N . CYS A 1 95 ? 13.512 1.944 -8.646 1.00 74.62 95 CYS A N 1
ATOM 747 C CA . CYS A 1 95 ? 13.299 3.346 -8.253 1.00 74.62 95 CYS A CA 1
ATOM 748 C C . CYS A 1 95 ? 14.169 3.779 -7.059 1.00 74.62 95 CYS A C 1
ATOM 750 O O . CYS A 1 95 ? 14.159 4.949 -6.676 1.00 74.62 95 CYS A O 1
ATOM 752 N N . ARG A 1 96 ? 14.858 2.826 -6.422 1.00 79.06 96 ARG A N 1
ATOM 753 C CA . ARG A 1 96 ? 15.769 3.022 -5.290 1.00 79.06 96 ARG A CA 1
ATOM 754 C C . ARG A 1 96 ? 16.550 1.727 -5.070 1.00 79.06 96 ARG A C 1
ATOM 756 O O . ARG A 1 96 ? 15.967 0.654 -5.208 1.00 79.06 96 ARG A O 1
ATOM 763 N N . SER A 1 97 ? 17.836 1.811 -4.727 1.00 84.31 97 SER A N 1
ATOM 764 C CA . SER A 1 97 ? 18.618 0.607 -4.423 1.00 84.31 97 SER A CA 1
ATOM 765 C C . SER A 1 97 ? 18.112 -0.063 -3.140 1.00 84.31 97 SER A C 1
ATOM 767 O O . SER A 1 97 ? 17.678 0.620 -2.209 1.00 84.31 97 SER A O 1
ATOM 769 N N . LEU A 1 98 ? 18.187 -1.394 -3.059 1.00 88.62 98 LEU A N 1
ATOM 770 C CA . LEU A 1 98 ? 17.767 -2.127 -1.857 1.00 88.62 98 LEU A CA 1
ATOM 771 C C . LEU A 1 98 ? 18.574 -1.719 -0.616 1.00 88.62 98 LEU A C 1
ATOM 773 O O . LEU A 1 98 ? 18.013 -1.669 0.475 1.00 88.62 98 LEU A O 1
ATOM 777 N N . ASP A 1 99 ? 19.847 -1.353 -0.787 1.00 88.75 99 ASP A N 1
ATOM 778 C CA . ASP A 1 99 ? 20.698 -0.865 0.300 1.00 88.75 99 ASP A CA 1
ATOM 779 C C . ASP A 1 99 ? 20.191 0.466 0.868 1.00 88.75 99 ASP A C 1
ATOM 781 O O . ASP A 1 99 ? 20.204 0.669 2.083 1.00 88.75 99 ASP A O 1
ATOM 785 N N . ASP A 1 100 ? 19.722 1.382 0.019 1.00 85.56 100 ASP A N 1
ATOM 786 C CA . ASP A 1 100 ? 19.148 2.649 0.482 1.00 85.56 100 ASP A CA 1
ATOM 787 C C . ASP A 1 100 ? 17.772 2.434 1.112 1.00 85.56 100 ASP A C 1
ATOM 789 O O . ASP A 1 100 ? 17.431 3.103 2.087 1.00 85.56 100 ASP A O 1
ATOM 793 N N . VAL A 1 101 ? 16.975 1.501 0.577 1.00 91.75 101 VAL A N 1
ATOM 794 C CA . VAL A 1 101 ? 15.694 1.114 1.185 1.00 91.75 101 VAL A CA 1
ATOM 795 C C . VAL A 1 101 ? 15.925 0.485 2.561 1.00 91.75 101 VAL A C 1
ATOM 797 O O . VAL A 1 101 ? 15.165 0.750 3.486 1.00 91.75 101 VAL A O 1
ATOM 800 N N . ALA A 1 102 ? 16.977 -0.317 2.735 1.00 92.75 102 ALA A N 1
ATOM 801 C CA . ALA A 1 102 ? 17.269 -0.980 4.004 1.00 92.75 102 ALA A CA 1
ATOM 802 C C . ALA A 1 102 ? 17.666 0.025 5.094 1.00 92.75 102 ALA A C 1
ATOM 804 O O . ALA A 1 102 ? 17.390 -0.204 6.273 1.00 92.75 102 ALA A O 1
ATOM 805 N N . ARG A 1 103 ? 18.282 1.148 4.702 1.00 90.88 103 ARG A N 1
ATOM 806 C CA . ARG A 1 103 ? 18.652 2.233 5.618 1.00 90.88 103 ARG A CA 1
ATOM 807 C C . ARG A 1 103 ? 17.480 3.152 5.949 1.00 90.88 103 ARG A C 1
ATOM 809 O O . ARG A 1 103 ? 17.251 3.420 7.126 1.00 90.88 103 ARG A O 1
ATOM 816 N N . ASP A 1 104 ? 16.734 3.598 4.938 1.00 89.50 104 ASP A N 1
ATOM 817 C CA . ASP A 1 104 ? 15.815 4.738 5.088 1.00 89.50 104 ASP A CA 1
ATOM 818 C C . ASP A 1 104 ? 14.340 4.396 4.812 1.00 89.50 104 ASP A C 1
ATOM 820 O O . ASP A 1 104 ? 13.450 5.209 5.067 1.00 89.50 104 ASP A O 1
ATOM 824 N N . GLY A 1 105 ? 14.056 3.208 4.277 1.00 93.88 105 GLY A N 1
ATOM 825 C CA . GLY A 1 105 ? 12.746 2.852 3.741 1.00 93.88 105 GLY A CA 1
ATOM 826 C C . GLY A 1 105 ? 12.430 3.567 2.422 1.00 93.88 105 GLY A C 1
ATOM 827 O O . GLY A 1 105 ? 13.321 3.968 1.668 1.00 93.88 105 GLY A O 1
ATOM 828 N N . ILE A 1 106 ? 11.134 3.707 2.128 1.00 92.88 106 ILE A N 1
ATOM 829 C CA . ILE A 1 106 ? 10.629 4.408 0.939 1.00 92.88 106 ILE A CA 1
ATOM 830 C C . ILE A 1 106 ? 9.533 5.411 1.296 1.00 92.88 106 ILE A C 1
ATOM 832 O O . ILE A 1 106 ? 8.785 5.219 2.254 1.00 92.88 106 ILE A O 1
ATOM 836 N N . THR A 1 107 ? 9.411 6.464 0.491 1.00 93.62 107 THR A N 1
ATOM 837 C CA . THR A 1 107 ? 8.308 7.433 0.564 1.00 93.62 107 THR A CA 1
ATOM 838 C C . THR A 1 107 ? 7.067 6.933 -0.190 1.00 93.62 107 THR A C 1
ATOM 840 O O . THR A 1 107 ? 7.125 5.973 -0.964 1.00 93.62 107 THR A O 1
ATOM 843 N N . LEU A 1 108 ? 5.927 7.615 -0.019 1.00 94.38 108 LEU A N 1
ATOM 844 C CA . LEU A 1 108 ? 4.681 7.302 -0.738 1.00 94.38 108 LEU A CA 1
ATOM 845 C C . LEU A 1 108 ? 4.852 7.353 -2.270 1.00 94.38 108 LEU A C 1
ATOM 847 O O . LEU A 1 108 ? 4.319 6.511 -2.989 1.00 94.38 108 LEU A O 1
ATOM 851 N N . THR A 1 109 ? 5.625 8.318 -2.771 1.00 86.69 109 THR A N 1
ATOM 852 C CA . THR A 1 109 ? 5.893 8.482 -4.209 1.00 86.69 109 THR A CA 1
ATOM 853 C C . THR A 1 109 ? 6.850 7.422 -4.737 1.00 86.69 109 THR A C 1
ATOM 855 O O . THR A 1 109 ? 6.664 6.934 -5.847 1.00 86.69 109 THR A O 1
ATOM 858 N N . GLN A 1 110 ? 7.833 7.007 -3.934 1.00 88.31 110 GLN A N 1
ATOM 859 C CA . GLN A 1 110 ? 8.725 5.902 -4.282 1.00 88.31 110 GLN A CA 1
ATOM 860 C C . GLN A 1 110 ? 7.965 4.572 -4.360 1.00 88.31 110 GLN A C 1
ATOM 862 O O . GLN A 1 110 ? 8.218 3.799 -5.279 1.00 88.31 110 GLN A O 1
ATOM 867 N N . LEU A 1 111 ? 6.985 4.330 -3.480 1.00 95.31 111 LEU A N 1
ATOM 868 C CA . LEU A 1 111 ? 6.107 3.159 -3.590 1.00 95.31 111 LEU A CA 1
ATOM 869 C C . LEU A 1 111 ? 5.319 3.157 -4.909 1.00 95.31 111 LEU A C 1
ATOM 871 O O . LEU A 1 111 ? 5.266 2.132 -5.586 1.00 95.31 111 LEU A O 1
ATOM 875 N N . ALA A 1 112 ? 4.748 4.298 -5.306 1.00 89.69 112 ALA A N 1
ATOM 876 C CA . ALA A 1 112 ? 4.041 4.411 -6.582 1.00 89.69 112 ALA A CA 1
ATOM 877 C C . ALA A 1 112 ? 4.972 4.213 -7.789 1.00 89.69 112 ALA A C 1
ATOM 879 O O . ALA A 1 112 ? 4.609 3.494 -8.717 1.00 89.69 112 ALA A O 1
ATOM 880 N N . CYS A 1 113 ? 6.188 4.767 -7.749 1.00 83.19 113 CYS A N 1
ATOM 881 C CA . CYS A 1 113 ? 7.207 4.539 -8.776 1.00 83.19 113 CYS A CA 1
ATOM 882 C C . CYS A 1 113 ? 7.545 3.047 -8.909 1.00 83.19 113 CYS A C 1
ATOM 884 O O . CYS A 1 113 ? 7.535 2.510 -10.015 1.00 83.19 113 CYS A O 1
ATOM 886 N N . LEU A 1 114 ? 7.786 2.356 -7.786 1.00 89.31 114 LEU A N 1
ATOM 887 C CA . LEU A 1 114 ? 8.069 0.919 -7.779 1.00 89.31 114 LEU A CA 1
ATOM 888 C C . LEU A 1 114 ? 6.891 0.107 -8.339 1.00 89.31 114 LEU A C 1
ATOM 890 O O . LEU A 1 114 ? 7.111 -0.868 -9.052 1.00 89.31 114 LEU A O 1
ATOM 894 N N . ALA A 1 115 ? 5.646 0.495 -8.054 1.00 92.25 115 ALA A N 1
ATOM 895 C CA . ALA A 1 115 ? 4.472 -0.157 -8.632 1.00 92.25 115 ALA A CA 1
ATOM 896 C C . ALA A 1 115 ? 4.422 0.033 -10.160 1.00 92.25 115 ALA A C 1
ATOM 898 O O . ALA A 1 115 ? 4.300 -0.942 -10.904 1.00 92.25 115 ALA A O 1
ATOM 899 N N . ARG A 1 116 ? 4.608 1.276 -10.626 1.00 86.56 116 ARG A N 1
ATOM 900 C CA . ARG A 1 116 ? 4.614 1.659 -12.050 1.00 86.56 116 ARG A CA 1
ATOM 901 C C . ARG A 1 116 ? 5.704 0.951 -12.837 1.00 86.56 116 ARG A C 1
ATOM 903 O O . ARG A 1 116 ? 5.440 0.365 -13.883 1.00 86.56 116 ARG A O 1
ATOM 910 N N . CYS A 1 117 ? 6.921 0.919 -12.303 1.00 81.50 117 CYS A N 1
ATOM 911 C CA . CYS A 1 117 ? 8.034 0.243 -12.960 1.00 81.50 117 CYS A CA 1
ATOM 912 C C . CYS A 1 117 ? 7.840 -1.282 -13.050 1.00 81.50 117 CYS A C 1
ATOM 914 O O . CYS A 1 117 ? 8.510 -1.932 -13.846 1.00 81.50 117 CYS A O 1
ATOM 916 N N . ASN A 1 118 ? 6.948 -1.861 -12.243 1.00 88.00 118 ASN A N 1
ATOM 917 C CA . ASN A 1 118 ? 6.641 -3.286 -12.254 1.00 88.00 118 ASN A CA 1
ATOM 918 C C . ASN A 1 118 ? 5.317 -3.600 -12.972 1.00 88.00 118 ASN A C 1
ATOM 920 O O . ASN A 1 118 ? 4.774 -4.680 -12.777 1.00 88.00 118 ASN A O 1
ATOM 924 N N . GLY A 1 119 ? 4.819 -2.696 -13.825 1.00 84.75 119 GLY A N 1
ATOM 925 C CA . GLY A 1 119 ? 3.682 -2.959 -14.718 1.00 84.75 119 GLY A CA 1
ATOM 926 C C . GLY A 1 119 ? 2.300 -2.706 -14.107 1.00 84.75 119 GLY A C 1
ATOM 927 O O . GLY A 1 119 ? 1.290 -3.110 -14.681 1.00 84.75 119 GLY A O 1
ATOM 928 N N . ALA A 1 120 ? 2.226 -2.052 -12.945 1.00 91.25 120 ALA A N 1
ATOM 929 C CA . ALA A 1 120 ? 0.960 -1.633 -12.351 1.00 91.25 120 ALA A CA 1
ATOM 930 C C . ALA A 1 120 ? 0.679 -0.152 -12.617 1.00 91.25 120 ALA A C 1
ATOM 932 O O . ALA A 1 120 ? 1.587 0.674 -12.638 1.00 91.25 120 ALA A O 1
ATOM 933 N N . ARG A 1 121 ? -0.594 0.230 -12.688 1.00 90.44 121 ARG A N 1
ATOM 934 C CA . ARG A 1 121 ? -0.972 1.636 -12.544 1.00 90.44 121 ARG A CA 1
ATOM 935 C C . ARG A 1 121 ? -1.014 1.988 -11.063 1.00 90.44 121 ARG A C 1
ATOM 937 O O . ARG A 1 121 ? -1.605 1.248 -10.285 1.00 90.44 121 ARG A O 1
ATOM 944 N N . ALA A 1 122 ? -0.457 3.134 -10.682 1.00 92.25 122 ALA A N 1
ATOM 945 C CA . ALA A 1 122 ? -0.533 3.648 -9.316 1.00 92.25 122 ALA A CA 1
ATOM 946 C C . ALA A 1 122 ? -1.007 5.105 -9.311 1.00 92.25 122 ALA A C 1
ATOM 948 O O . ALA A 1 122 ? -0.394 5.951 -9.960 1.00 92.25 122 ALA A O 1
ATOM 949 N N . ASP A 1 123 ? -2.079 5.400 -8.578 1.00 93.44 123 ASP A N 1
ATOM 950 C CA . ASP A 1 123 ? -2.622 6.749 -8.394 1.00 93.44 123 ASP A CA 1
ATOM 951 C C . ASP A 1 123 ? -2.405 7.173 -6.922 1.00 93.44 123 ASP A C 1
ATOM 953 O O . ASP A 1 123 ? -2.947 6.552 -6.004 1.00 93.44 123 ASP A O 1
ATOM 957 N N . VAL A 1 124 ? -1.589 8.209 -6.681 1.00 95.25 124 VAL A N 1
ATOM 958 C CA . VAL A 1 124 ? -1.222 8.677 -5.327 1.00 95.25 124 VAL A CA 1
ATOM 959 C C . VAL A 1 124 ? -2.199 9.735 -4.823 1.00 95.25 124 VAL A C 1
ATOM 961 O O . VAL A 1 124 ? -2.450 10.726 -5.504 1.00 95.25 124 VAL A O 1
ATOM 964 N N . SER A 1 125 ? -2.672 9.577 -3.587 1.00 97.69 125 SER A N 1
ATOM 965 C CA . SER A 1 125 ? -3.477 10.568 -2.871 1.00 97.69 125 SER A CA 1
ATOM 966 C C . SER A 1 125 ? -2.813 10.945 -1.552 1.00 97.69 125 SER A C 1
ATOM 968 O O . SER A 1 125 ? -2.771 10.152 -0.612 1.00 97.69 125 SER A O 1
ATOM 970 N N . PHE A 1 126 ? -2.299 12.171 -1.476 1.00 98.00 126 PHE A N 1
ATOM 971 C CA . PHE A 1 126 ? -1.741 12.725 -0.244 1.00 98.00 126 PHE A CA 1
ATOM 972 C C . PHE A 1 126 ? -2.856 13.142 0.712 1.00 98.00 126 PHE A C 1
ATOM 974 O O . PHE A 1 126 ? -3.843 13.750 0.297 1.00 98.00 126 PHE A O 1
ATOM 981 N N . ALA A 1 127 ? -2.693 12.854 2.001 1.00 98.12 127 ALA A N 1
ATOM 982 C CA . ALA A 1 127 ? -3.667 13.230 3.021 1.00 98.12 127 ALA A CA 1
ATOM 983 C C . ALA A 1 127 ? -3.836 14.757 3.145 1.00 98.12 127 ALA A C 1
ATOM 985 O O . ALA A 1 127 ? -4.952 15.221 3.338 1.00 98.12 127 ALA A O 1
ATOM 986 N N . GLU A 1 128 ? -2.770 15.542 2.952 1.00 96.62 128 GLU A N 1
ATOM 987 C CA . GLU A 1 128 ? -2.809 17.016 2.987 1.00 96.62 128 GLU A CA 1
ATOM 988 C C . GLU A 1 128 ? -3.679 17.645 1.882 1.00 96.62 128 GLU A C 1
ATOM 990 O O . GLU A 1 128 ? -4.143 18.773 2.033 1.00 96.62 128 GLU A O 1
ATOM 995 N N . THR A 1 129 ? -3.901 16.928 0.774 1.00 95.94 129 THR A N 1
ATOM 996 C CA . THR A 1 129 ? -4.689 17.395 -0.381 1.00 95.94 129 THR A CA 1
ATOM 997 C C . THR A 1 129 ? -5.907 16.519 -0.684 1.00 95.94 129 THR A C 1
ATOM 999 O O . THR A 1 129 ? -6.544 16.708 -1.718 1.00 95.94 129 THR A O 1
ATOM 1002 N N . SER A 1 130 ? -6.215 15.532 0.159 1.00 96.38 130 SER A N 1
ATOM 1003 C CA . SER A 1 130 ? -7.387 14.658 0.011 1.00 96.38 130 SER A CA 1
ATOM 1004 C C . SER A 1 130 ? -8.313 14.793 1.221 1.00 96.38 130 SER A C 1
ATOM 1006 O O . SER A 1 130 ? -8.146 15.698 2.039 1.00 96.38 130 SER A O 1
ATOM 1008 N N . SER A 1 131 ? -9.329 13.937 1.317 1.00 98.19 131 SER A N 1
ATOM 1009 C CA . SER A 1 131 ? -10.253 13.930 2.447 1.00 98.19 131 SER A CA 1
ATOM 1010 C C . SER A 1 131 ? -10.506 12.519 2.966 1.00 98.19 131 SER A C 1
ATOM 1012 O O . SER A 1 131 ? -10.242 11.517 2.293 1.00 98.19 131 SER A O 1
ATOM 1014 N N . LEU A 1 132 ? -11.089 12.440 4.161 1.00 98.69 132 LEU A N 1
ATOM 1015 C CA . LEU A 1 132 ? -11.554 11.185 4.741 1.00 98.69 132 LEU A CA 1
ATOM 1016 C C . LEU A 1 132 ? -12.589 10.498 3.835 1.00 98.69 132 LEU A C 1
ATOM 1018 O O . LEU A 1 132 ? -12.569 9.282 3.679 1.00 98.69 132 LEU A O 1
ATOM 1022 N N . GLU A 1 133 ? -13.466 11.261 3.190 1.00 98.69 133 GLU A N 1
ATOM 1023 C CA . GLU A 1 133 ? -14.453 10.748 2.237 1.00 98.69 133 GLU A CA 1
ATOM 1024 C C . GLU A 1 133 ? -13.778 10.158 0.997 1.00 98.69 133 GLU A C 1
ATOM 1026 O O . GLU A 1 133 ? -14.212 9.111 0.518 1.00 98.69 133 GLU A O 1
ATOM 1031 N N . ALA A 1 134 ? -12.694 10.774 0.513 1.00 98.50 134 ALA A N 1
ATOM 1032 C CA . ALA A 1 134 ? -11.904 10.224 -0.585 1.00 98.50 134 ALA A CA 1
ATOM 1033 C C . ALA A 1 134 ? -11.247 8.890 -0.192 1.00 98.50 134 ALA A C 1
ATOM 1035 O O . ALA A 1 134 ? -11.298 7.937 -0.968 1.00 98.50 134 ALA A O 1
ATOM 1036 N N . LEU A 1 135 ? -10.709 8.788 1.032 1.00 98.69 135 LEU A N 1
ATOM 1037 C CA . LEU A 1 135 ? -10.192 7.524 1.566 1.00 98.69 135 LEU A CA 1
ATOM 1038 C C . LEU A 1 135 ? -11.295 6.459 1.649 1.00 98.69 135 LEU A C 1
ATOM 1040 O O . LEU A 1 135 ? -11.100 5.345 1.167 1.00 98.69 135 LEU A O 1
ATOM 1044 N N . ARG A 1 136 ? -12.455 6.790 2.233 1.00 98.69 136 ARG A N 1
ATOM 1045 C CA . ARG A 1 136 ? -13.598 5.866 2.337 1.00 98.69 136 ARG A CA 1
ATOM 1046 C C . ARG A 1 136 ? -14.038 5.371 0.964 1.00 98.69 136 ARG A C 1
ATOM 1048 O O . ARG A 1 136 ? -14.280 4.180 0.805 1.00 98.69 136 ARG A O 1
ATOM 1055 N N . ALA A 1 137 ? -14.129 6.268 -0.017 1.00 98.19 137 ALA A N 1
ATOM 1056 C CA . ALA A 1 137 ? -14.513 5.921 -1.380 1.00 98.19 137 ALA A CA 1
ATOM 1057 C C . ALA A 1 137 ? -13.491 4.982 -2.034 1.00 98.19 137 ALA A C 1
ATOM 1059 O O . ALA A 1 137 ? -13.885 3.949 -2.567 1.00 98.19 137 ALA A O 1
ATOM 1060 N N . ALA A 1 138 ? -12.195 5.294 -1.939 1.00 97.81 138 ALA A N 1
ATOM 1061 C CA . ALA A 1 138 ? -11.134 4.466 -2.509 1.00 97.81 138 ALA A CA 1
ATOM 1062 C C . ALA A 1 138 ? -11.079 3.071 -1.871 1.00 97.81 138 ALA A C 1
ATOM 1064 O O . ALA A 1 138 ? -10.982 2.071 -2.578 1.00 97.81 138 ALA A O 1
ATOM 1065 N N . VAL A 1 139 ? -11.175 2.997 -0.539 1.00 98.31 139 VAL A N 1
ATOM 1066 C CA . VAL A 1 139 ? -11.191 1.725 0.193 1.00 98.31 139 VAL A CA 1
ATOM 1067 C C . VAL A 1 139 ? -12.429 0.913 -0.171 1.00 98.31 139 VAL A C 1
ATOM 1069 O O . VAL A 1 139 ? -12.300 -0.261 -0.497 1.00 98.31 139 VAL A O 1
ATOM 1072 N N . ARG A 1 140 ? -13.617 1.529 -0.177 1.00 97.81 140 ARG A N 1
ATOM 1073 C CA . ARG A 1 140 ? -14.858 0.840 -0.544 1.00 97.81 140 ARG A CA 1
ATOM 1074 C C . ARG A 1 140 ? -14.798 0.283 -1.960 1.00 97.81 140 ARG A C 1
ATOM 1076 O O . ARG A 1 140 ? -15.209 -0.854 -2.161 1.00 97.81 140 ARG A O 1
ATOM 1083 N N . GLU A 1 141 ? -14.321 1.072 -2.917 1.00 96.00 141 GLU A N 1
ATOM 1084 C CA . GLU A 1 141 ? -14.199 0.656 -4.315 1.00 96.00 141 GLU A CA 1
ATOM 1085 C C . GLU A 1 141 ? -13.314 -0.593 -4.431 1.00 96.00 141 GLU A C 1
ATOM 1087 O O . GLU A 1 141 ? -13.784 -1.633 -4.893 1.00 96.00 141 GLU A O 1
ATOM 1092 N N . ALA A 1 142 ? -12.091 -0.530 -3.892 1.00 95.69 142 ALA A N 1
ATOM 1093 C CA . ALA A 1 142 ? -11.127 -1.626 -3.968 1.00 95.69 142 ALA A CA 1
ATOM 1094 C C . ALA A 1 142 ? -11.558 -2.878 -3.187 1.00 95.69 142 ALA A C 1
ATOM 1096 O O . ALA A 1 142 ? -11.173 -3.997 -3.523 1.00 95.69 142 ALA A O 1
ATOM 1097 N N . THR A 1 143 ? -12.345 -2.734 -2.117 1.00 97.19 143 THR A N 1
ATOM 1098 C CA . THR A 1 143 ? -12.784 -3.886 -1.317 1.00 97.19 143 THR A CA 1
ATOM 1099 C C . THR A 1 143 ? -14.142 -4.443 -1.738 1.00 97.19 143 THR A C 1
ATOM 1101 O O . THR A 1 143 ? -14.518 -5.498 -1.231 1.00 97.19 143 THR A O 1
ATOM 1104 N N . SER A 1 144 ? -14.861 -3.780 -2.651 1.00 95.38 144 SER A N 1
ATOM 1105 C CA . SER A 1 144 ? -16.134 -4.268 -3.215 1.00 95.38 144 SER A CA 1
ATOM 1106 C C . SER A 1 144 ? -15.980 -4.894 -4.604 1.00 95.38 144 SER A C 1
ATOM 1108 O O . SER A 1 144 ? -16.915 -5.518 -5.104 1.00 95.38 144 SER A O 1
ATOM 1110 N N . ARG A 1 145 ? -14.828 -4.705 -5.255 1.00 85.56 145 ARG A N 1
ATOM 1111 C CA . ARG A 1 145 ? -14.500 -5.293 -6.556 1.00 85.56 145 ARG A CA 1
ATOM 1112 C C . ARG A 1 145 ? -13.464 -6.395 -6.394 1.00 85.56 145 ARG A C 1
ATOM 1114 O O . ARG A 1 145 ? -12.541 -6.290 -5.593 1.00 85.56 145 ARG A O 1
ATOM 1121 N N . ALA A 1 146 ? -13.622 -7.460 -7.168 1.00 73.38 146 ALA A N 1
ATOM 1122 C CA . ALA A 1 146 ? -12.650 -8.539 -7.192 1.00 73.38 146 ALA A CA 1
ATOM 1123 C C . ALA A 1 146 ? -11.488 -8.190 -8.138 1.00 73.38 146 ALA A C 1
ATOM 1125 O O . ALA A 1 146 ? -11.719 -7.810 -9.282 1.00 73.38 146 ALA A O 1
ATOM 1126 N N . LYS A 1 147 ? -10.255 -8.410 -7.665 1.00 70.06 147 LYS A N 1
ATOM 1127 C CA . LYS A 1 147 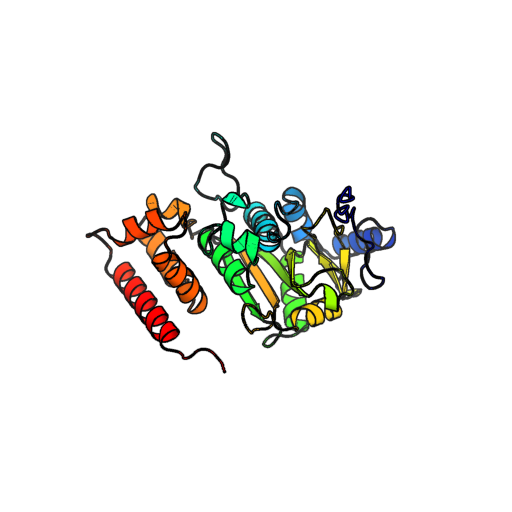? -9.010 -8.615 -8.439 1.00 70.06 147 LYS A CA 1
ATOM 1128 C C . LYS A 1 147 ? -8.422 -7.470 -9.279 1.00 70.06 147 LYS A C 1
ATOM 1130 O O . LYS A 1 147 ? -7.270 -7.601 -9.684 1.00 70.06 147 LYS A O 1
ATOM 1135 N N . ASP A 1 148 ? -9.134 -6.378 -9.532 1.00 81.75 148 ASP A N 1
ATOM 1136 C CA . ASP A 1 148 ? -8.638 -5.361 -10.476 1.00 81.75 148 ASP A CA 1
ATOM 1137 C C . ASP A 1 148 ? -7.863 -4.214 -9.813 1.00 81.75 148 ASP A C 1
ATOM 1139 O O . ASP A 1 148 ? -7.005 -3.591 -10.453 1.00 81.75 148 ASP A O 1
ATOM 1143 N N . ASP A 1 149 ? -8.125 -3.941 -8.535 1.00 92.19 149 ASP A N 1
ATOM 1144 C CA . ASP A 1 149 ? -7.450 -2.894 -7.784 1.00 92.19 149 ASP A CA 1
ATOM 1145 C C . ASP A 1 149 ? -7.333 -3.152 -6.280 1.00 92.19 149 ASP A C 1
ATOM 1147 O O . ASP A 1 149 ? -8.134 -3.834 -5.646 1.00 92.19 149 ASP A O 1
ATOM 1151 N N . HIS A 1 150 ? -6.286 -2.570 -5.699 1.00 97.81 150 HIS A N 1
ATOM 1152 C CA . HIS A 1 150 ? -6.009 -2.605 -4.271 1.00 97.81 150 HIS A CA 1
ATOM 1153 C C . HIS A 1 150 ? -5.611 -1.220 -3.769 1.00 97.81 150 HIS A C 1
ATOM 1155 O O . HIS A 1 150 ? -5.024 -0.410 -4.490 1.00 97.81 150 HIS A O 1
ATOM 1161 N N . VAL A 1 151 ? -5.893 -0.961 -2.494 1.00 98.44 151 VAL A N 1
ATOM 1162 C CA . VAL A 1 151 ? -5.446 0.252 -1.805 1.00 98.44 151 VAL A CA 1
ATOM 1163 C C . VAL A 1 151 ? -4.312 -0.091 -0.849 1.00 98.44 151 VAL A C 1
ATOM 1165 O O . VAL A 1 151 ? -4.430 -0.981 -0.007 1.00 98.44 151 VAL A O 1
ATOM 1168 N N . VAL A 1 152 ? -3.223 0.664 -0.959 1.00 98.81 152 VAL A N 1
ATOM 1169 C CA . VAL A 1 152 ? -2.119 0.687 0.002 1.00 98.81 152 VAL A CA 1
ATOM 1170 C C . VAL A 1 152 ? -2.192 1.981 0.792 1.00 98.81 152 VAL A C 1
ATOM 1172 O O . VAL A 1 152 ? -2.320 3.054 0.208 1.00 98.81 152 VAL A O 1
ATOM 1175 N N . VAL A 1 153 ? -2.068 1.897 2.113 1.00 98.88 153 VAL A N 1
ATOM 1176 C CA . VAL A 1 153 ? -1.997 3.072 2.988 1.00 98.88 153 VAL A CA 1
ATOM 1177 C C . VAL A 1 153 ? -0.589 3.246 3.534 1.00 98.88 153 VAL A C 1
ATOM 1179 O O . VAL A 1 153 ? 0.057 2.275 3.926 1.00 98.88 153 VAL A O 1
ATOM 1182 N N . ALA A 1 154 ? -0.134 4.493 3.577 1.00 98.75 154 ALA A N 1
ATOM 1183 C CA . ALA A 1 154 ? 1.073 4.926 4.258 1.00 98.75 154 ALA A CA 1
ATOM 1184 C C . ALA A 1 154 ? 0.665 5.792 5.446 1.00 98.75 154 ALA A C 1
ATOM 1186 O O . ALA A 1 154 ? 0.050 6.842 5.269 1.00 98.75 154 ALA A O 1
ATOM 1187 N N . TYR A 1 155 ? 1.007 5.374 6.656 1.00 98.75 155 TYR A N 1
ATOM 1188 C CA . TYR A 1 155 ? 0.535 6.028 7.872 1.00 98.75 155 TYR A CA 1
ATOM 1189 C C . TYR A 1 155 ? 1.621 6.071 8.943 1.00 98.75 155 TYR A C 1
ATOM 1191 O O . TYR A 1 155 ? 2.581 5.302 8.925 1.00 98.75 155 TYR A O 1
ATOM 1199 N N . ASP A 1 156 ? 1.489 7.012 9.867 1.00 98.44 156 ASP A N 1
ATOM 1200 C CA . ASP A 1 156 ? 2.325 7.128 11.048 1.00 98.44 156 ASP A CA 1
ATOM 1201 C C . ASP A 1 156 ? 1.782 6.236 12.172 1.00 98.44 156 ASP A C 1
ATOM 1203 O O . ASP A 1 156 ? 0.641 6.384 12.614 1.00 98.44 156 ASP A O 1
ATOM 1207 N N . ARG A 1 157 ? 2.604 5.297 12.654 1.00 98.19 157 ARG A N 1
ATOM 1208 C CA . ARG A 1 157 ? 2.200 4.389 13.735 1.00 98.19 157 ARG A CA 1
ATOM 1209 C C . ARG A 1 157 ? 1.936 5.110 15.055 1.00 98.19 157 ARG A C 1
ATOM 1211 O O . ARG A 1 157 ? 1.054 4.668 15.786 1.00 98.19 157 ARG A O 1
ATOM 1218 N N . GLN A 1 158 ? 2.644 6.200 15.359 1.00 97.50 158 GLN A N 1
ATOM 1219 C CA . GLN A 1 158 ? 2.477 6.904 16.640 1.00 97.50 158 GLN A CA 1
ATOM 1220 C C . GLN A 1 158 ? 1.087 7.517 16.761 1.00 97.50 158 GLN A C 1
ATOM 1222 O O . GLN A 1 158 ? 0.482 7.456 17.823 1.00 97.50 158 GLN A O 1
ATOM 1227 N N . THR A 1 159 ? 0.545 8.024 15.656 1.00 97.75 159 THR A N 1
ATOM 1228 C CA . THR A 1 159 ? -0.815 8.574 15.593 1.00 97.75 159 THR A CA 1
ATOM 1229 C C . THR A 1 159 ? -1.897 7.519 15.862 1.00 97.75 159 THR A C 1
ATOM 1231 O O . THR A 1 159 ? -3.009 7.864 16.252 1.00 97.75 159 THR A O 1
ATOM 1234 N N . LEU A 1 160 ? -1.578 6.232 15.681 1.00 97.44 160 LEU A N 1
ATOM 1235 C CA . LEU A 1 160 ? -2.436 5.101 16.050 1.00 97.44 160 LEU A CA 1
ATOM 1236 C C . LEU A 1 160 ? -2.059 4.479 17.403 1.00 97.44 160 LEU A C 1
ATOM 1238 O O . LEU A 1 160 ? -2.484 3.360 17.677 1.00 97.44 160 LEU A O 1
ATOM 1242 N N . ASP A 1 161 ? -1.233 5.139 18.219 1.00 97.50 161 ASP A N 1
ATOM 1243 C CA . ASP A 1 161 ? -0.684 4.620 19.482 1.00 97.50 161 ASP A CA 1
ATOM 1244 C C . ASP A 1 161 ? 0.113 3.308 19.328 1.00 97.50 161 ASP A C 1
ATOM 1246 O O . ASP A 1 161 ? 0.273 2.511 20.259 1.00 97.50 161 ASP A O 1
ATOM 1250 N N . GLN A 1 162 ? 0.642 3.058 18.131 1.00 97.12 162 GLN A N 1
ATOM 1251 C CA . GLN A 1 162 ? 1.499 1.920 17.835 1.00 97.12 162 GLN A CA 1
ATOM 1252 C C . GLN A 1 162 ? 2.976 2.308 17.968 1.00 97.12 162 GLN A C 1
ATOM 1254 O O . GLN A 1 162 ? 3.396 3.439 17.739 1.00 97.12 162 GLN A O 1
ATOM 1259 N N . THR A 1 163 ? 3.822 1.334 18.306 1.00 94.75 163 THR A N 1
ATOM 1260 C CA . THR A 1 163 ? 5.270 1.550 18.366 1.00 94.75 163 THR A CA 1
ATOM 1261 C C . THR A 1 163 ? 5.846 1.682 16.956 1.00 94.75 163 THR A C 1
ATOM 1263 O O . THR A 1 163 ? 5.613 0.817 16.109 1.00 94.75 163 THR A O 1
ATOM 1266 N N . GLY A 1 164 ? 6.719 2.663 16.735 1.00 92.88 164 GLY A N 1
ATOM 1267 C CA . GLY A 1 164 ? 7.403 2.904 15.459 1.00 92.88 164 GLY A CA 1
ATOM 1268 C C . GLY A 1 164 ? 7.028 4.259 14.868 1.00 92.88 164 GLY A C 1
ATOM 1269 O O . GLY A 1 164 ? 6.438 5.075 15.563 1.00 92.88 164 GLY A O 1
ATOM 1270 N N . SER A 1 165 ? 7.400 4.493 13.615 1.00 92.62 165 SER A N 1
ATOM 1271 C CA . SER A 1 165 ? 7.041 5.689 12.844 1.00 92.62 165 SER A CA 1
ATOM 1272 C C . SER A 1 165 ? 6.274 5.266 11.582 1.00 92.62 165 SER A C 1
ATOM 1274 O O . SER A 1 165 ? 5.363 4.443 11.685 1.00 92.62 165 SER A O 1
ATOM 1276 N N . GLY A 1 166 ? 6.623 5.797 10.407 1.00 95.94 166 GLY A N 1
ATOM 1277 C CA . GLY A 1 166 ? 5.952 5.500 9.143 1.00 95.94 166 GLY A CA 1
ATOM 1278 C C . GLY A 1 166 ? 5.864 4.001 8.834 1.00 95.94 166 GLY A C 1
ATOM 1279 O O . GLY A 1 166 ? 6.791 3.237 9.106 1.00 95.94 166 GLY A O 1
ATOM 1280 N N . HIS A 1 167 ? 4.740 3.583 8.261 1.00 98.50 167 HIS A N 1
ATOM 1281 C CA . HIS A 1 167 ? 4.491 2.207 7.861 1.00 98.50 167 HIS A CA 1
ATOM 1282 C C . HIS A 1 167 ? 3.581 2.132 6.635 1.00 98.50 167 HIS A C 1
ATOM 1284 O O . HIS A 1 167 ? 2.770 3.030 6.408 1.00 98.50 167 HIS A O 1
ATOM 1290 N N . PHE A 1 168 ? 3.704 1.037 5.885 1.00 98.81 168 PHE A N 1
ATOM 1291 C CA . PHE A 1 168 ? 2.844 0.704 4.755 1.00 98.81 168 PHE A CA 1
ATOM 1292 C C . PHE A 1 168 ? 2.110 -0.602 5.019 1.00 98.81 168 PHE A C 1
ATOM 1294 O O . PHE A 1 168 ? 2.681 -1.529 5.591 1.00 98.81 168 PHE A O 1
ATOM 1301 N N . SER A 1 169 ? 0.8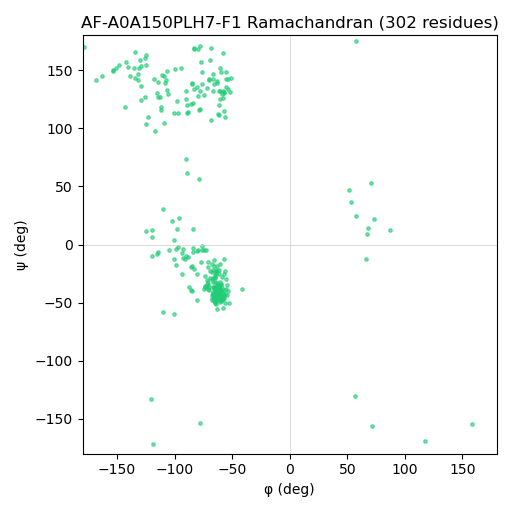55 -0.690 4.594 1.00 98.75 169 SER A N 1
ATOM 1302 C CA . SER A 1 169 ? 0.108 -1.950 4.562 1.00 98.75 169 SER A CA 1
ATOM 1303 C C . SER A 1 169 ? -0.970 -1.903 3.480 1.00 98.75 169 SER A C 1
ATOM 1305 O O . SER A 1 169 ? -1.516 -0.824 3.220 1.00 98.75 169 SER A O 1
ATOM 1307 N N . PRO A 1 170 ? -1.318 -3.042 2.859 1.00 98.69 170 PRO A N 1
ATOM 1308 C CA . PRO A 1 170 ? -2.489 -3.114 2.007 1.00 98.69 170 PRO A CA 1
ATOM 1309 C C . PRO A 1 170 ? -3.765 -3.182 2.858 1.00 98.69 170 PRO A C 1
ATOM 1311 O O . PRO A 1 170 ? -3.779 -3.740 3.964 1.00 98.69 170 PRO A O 1
ATOM 1314 N N . VAL A 1 171 ? -4.846 -2.613 2.329 1.00 98.75 171 VAL A N 1
ATOM 1315 C CA . VAL A 1 171 ? -6.183 -2.694 2.921 1.00 98.75 171 VAL A CA 1
ATOM 1316 C C . VAL A 1 171 ? -6.871 -3.952 2.399 1.00 98.75 171 VAL A C 1
ATOM 1318 O O . VAL A 1 171 ? -7.152 -4.070 1.211 1.00 98.75 171 VAL A O 1
ATOM 1321 N N . GLY A 1 172 ? -7.137 -4.902 3.294 1.00 98.19 172 GLY A N 1
ATOM 1322 C CA . GLY A 1 172 ? -7.776 -6.172 2.946 1.00 98.19 172 GLY A CA 1
ATOM 1323 C C . GLY A 1 172 ? -9.299 -6.095 2.864 1.00 98.19 172 GLY A C 1
ATOM 1324 O O . GLY A 1 172 ? -9.921 -6.945 2.242 1.00 98.19 172 GLY A O 1
ATOM 1325 N N . GLY A 1 173 ? -9.925 -5.106 3.497 1.00 98.31 173 GLY A N 1
ATOM 1326 C CA . GLY A 1 173 ? -11.379 -5.048 3.599 1.00 98.31 173 GLY A CA 1
ATOM 1327 C C . GLY A 1 173 ? -11.885 -3.817 4.333 1.00 98.31 173 GLY A C 1
ATOM 1328 O O . GLY A 1 173 ? -11.110 -3.088 4.956 1.00 98.31 173 GLY A O 1
ATOM 1329 N N . MET A 1 174 ? -13.196 -3.612 4.277 1.00 98.50 174 MET A N 1
ATOM 1330 C CA . MET A 1 174 ? -13.888 -2.502 4.924 1.00 98.50 174 MET A CA 1
ATOM 1331 C C . MET A 1 174 ? -15.138 -3.001 5.634 1.00 98.50 174 MET A C 1
ATOM 1333 O O . MET A 1 174 ? -15.850 -3.842 5.100 1.00 98.50 174 MET A O 1
ATOM 1337 N N . HIS A 1 175 ? -15.454 -2.433 6.792 1.00 98.75 175 HIS A N 1
ATOM 1338 C CA . HIS A 1 175 ? -16.790 -2.518 7.365 1.00 98.75 175 HIS A CA 1
ATOM 1339 C C . HIS A 1 175 ? -17.450 -1.136 7.274 1.00 98.75 175 HIS A C 1
ATOM 1341 O O . HIS A 1 175 ? -17.109 -0.265 8.076 1.00 98.75 175 HIS A O 1
ATOM 1347 N N . PRO A 1 176 ? -18.401 -0.909 6.350 1.00 97.94 176 PRO A N 1
ATOM 1348 C CA . PRO A 1 176 ? -18.950 0.425 6.116 1.00 97.94 176 PRO A CA 1
ATOM 1349 C C . PRO A 1 176 ? -19.749 0.967 7.306 1.00 97.94 176 PRO A C 1
ATOM 1351 O O . PRO A 1 176 ? -19.541 2.114 7.684 1.00 97.94 176 PRO A O 1
ATOM 1354 N N . ASP A 1 177 ? -20.581 0.150 7.959 1.00 98.31 177 ASP A N 1
ATOM 1355 C CA . ASP A 1 177 ? -21.448 0.662 9.039 1.00 98.31 177 ASP A CA 1
ATOM 1356 C C . ASP A 1 177 ? -20.693 0.978 10.342 1.00 98.31 177 ASP A C 1
ATOM 1358 O O . ASP A 1 177 ? -21.108 1.838 11.113 1.00 98.31 177 ASP A O 1
ATOM 1362 N N . ARG A 1 178 ? -19.566 0.295 10.584 1.00 98.50 178 ARG A N 1
ATOM 1363 C CA . ARG A 1 178 ? -18.658 0.549 11.714 1.00 98.50 178 ARG A CA 1
ATOM 1364 C C . ARG A 1 178 ? -17.522 1.516 11.351 1.00 98.50 178 ARG A C 1
ATOM 1366 O O . ARG A 1 178 ? -16.715 1.837 12.216 1.00 98.50 178 ARG A O 1
ATOM 1373 N N . ASP A 1 179 ? -17.444 1.940 10.088 1.00 98.69 179 ASP A N 1
ATOM 1374 C CA . ASP A 1 179 ? -16.384 2.782 9.522 1.00 98.69 179 ASP A CA 1
ATOM 1375 C C . ASP A 1 179 ? -14.956 2.261 9.794 1.00 98.69 179 ASP A C 1
ATOM 1377 O O . ASP A 1 179 ? -14.065 2.999 10.217 1.00 98.69 179 ASP A O 1
ATOM 1381 N N . LEU A 1 180 ? -14.735 0.960 9.565 1.00 98.88 180 LEU A N 1
ATOM 1382 C CA . LEU A 1 180 ? -13.453 0.286 9.809 1.00 98.88 180 LEU A CA 1
ATOM 1383 C C . LEU A 1 180 ? -12.772 -0.141 8.505 1.00 98.88 180 LEU A C 1
ATOM 1385 O O . LEU A 1 180 ? -13.435 -0.602 7.578 1.00 98.88 180 LEU A O 1
ATOM 1389 N N . ALA A 1 181 ? -11.441 -0.099 8.482 1.00 98.88 181 ALA A N 1
ATOM 1390 C CA . ALA A 1 181 ? -10.602 -0.727 7.462 1.00 98.88 181 ALA A CA 1
ATOM 1391 C C . ALA A 1 181 ? -9.753 -1.846 8.078 1.00 98.88 181 ALA A C 1
ATOM 1393 O O . ALA A 1 181 ? -9.227 -1.693 9.181 1.00 98.88 181 ALA A O 1
ATOM 1394 N N . LEU A 1 182 ? -9.603 -2.964 7.368 1.00 98.88 182 LEU A N 1
ATOM 1395 C CA . LEU A 1 182 ? -8.721 -4.065 7.752 1.00 98.88 182 LEU A CA 1
ATOM 1396 C C . LEU A 1 182 ? -7.326 -3.839 7.166 1.00 98.88 182 LEU A C 1
ATOM 1398 O O . LEU A 1 182 ? -7.146 -3.934 5.953 1.00 98.88 182 LEU A O 1
ATOM 1402 N N . LEU A 1 183 ? -6.332 -3.602 8.020 1.00 98.88 183 LEU A N 1
ATOM 1403 C CA . LEU A 1 183 ? -4.929 -3.517 7.616 1.00 98.88 183 LEU A CA 1
ATOM 1404 C C . LEU A 1 183 ? -4.273 -4.896 7.682 1.00 98.88 183 LEU A C 1
ATOM 1406 O O . LEU A 1 183 ? -4.267 -5.541 8.736 1.00 98.88 183 LEU A O 1
ATOM 1410 N N . LEU A 1 184 ? -3.681 -5.336 6.572 1.00 98.81 184 LEU A N 1
ATOM 1411 C CA . LEU A 1 184 ? -2.873 -6.555 6.512 1.00 98.81 184 LEU A CA 1
ATOM 1412 C C . LEU A 1 184 ? -1.407 -6.217 6.821 1.00 98.81 184 LEU A C 1
ATOM 1414 O O . LEU A 1 184 ? -0.563 -6.166 5.933 1.00 98.81 184 LEU A O 1
ATOM 1418 N N . ASP A 1 185 ? -1.129 -5.942 8.097 1.00 98.69 185 ASP A N 1
ATOM 1419 C CA . ASP A 1 185 ? 0.177 -5.467 8.577 1.00 98.69 185 ASP A CA 1
ATOM 1420 C C . ASP A 1 185 ? 1.323 -6.430 8.208 1.00 98.69 185 ASP A C 1
ATOM 1422 O O . ASP A 1 185 ? 1.376 -7.573 8.678 1.00 98.69 185 ASP A O 1
ATOM 1426 N N . VAL A 1 186 ? 2.248 -5.963 7.361 1.00 98.50 186 VAL A N 1
ATOM 1427 C CA . VAL A 1 186 ? 3.384 -6.759 6.861 1.00 98.50 186 VAL A CA 1
ATOM 1428 C C . VAL A 1 186 ? 4.509 -6.900 7.888 1.00 98.50 186 VAL A C 1
ATOM 1430 O O . VAL A 1 186 ? 5.329 -7.817 7.783 1.00 98.50 186 VAL A O 1
ATOM 1433 N N . ALA A 1 187 ? 4.521 -6.080 8.947 1.00 98.12 187 ALA A N 1
ATOM 1434 C CA . ALA A 1 187 ? 5.388 -6.259 10.110 1.00 98.12 187 ALA A CA 1
ATOM 1435 C C . ALA A 1 187 ? 4.816 -7.344 11.039 1.00 98.12 187 ALA A C 1
ATOM 1437 O O . ALA A 1 187 ? 4.591 -7.121 12.231 1.00 98.12 187 ALA A O 1
ATOM 1438 N N . ARG A 1 188 ? 4.595 -8.553 10.511 1.00 97.38 188 ARG A N 1
ATOM 1439 C CA . ARG A 1 188 ? 3.901 -9.666 11.195 1.00 97.38 188 ARG A CA 1
ATOM 1440 C C . ARG A 1 188 ? 4.602 -10.146 12.468 1.00 97.38 188 ARG A C 1
ATOM 1442 O O . ARG A 1 188 ? 3.978 -10.729 13.357 1.00 97.38 188 ARG A O 1
ATOM 1449 N N . PHE A 1 189 ? 5.904 -9.882 12.579 1.00 95.88 189 PHE A N 1
ATOM 1450 C CA . PHE A 1 189 ? 6.693 -10.097 13.796 1.00 95.88 189 PHE A CA 1
ATOM 1451 C C . PHE A 1 189 ? 6.351 -9.104 14.923 1.00 95.88 189 PHE A C 1
ATOM 1453 O O . PHE A 1 189 ? 6.720 -9.329 16.077 1.00 95.88 189 PHE A O 1
ATOM 1460 N N . LYS A 1 190 ? 5.650 -8.009 14.605 1.00 97.31 190 LYS A N 1
ATOM 1461 C CA . LYS A 1 190 ? 5.288 -6.912 15.505 1.00 97.31 190 LYS A CA 1
ATOM 1462 C C . LYS A 1 190 ? 3.793 -6.892 15.809 1.00 97.31 190 LYS A C 1
ATOM 1464 O O . LYS A 1 190 ? 3.435 -7.014 16.978 1.00 97.31 190 LYS A O 1
ATOM 1469 N N . TYR A 1 191 ? 2.943 -6.784 14.790 1.00 98.00 191 TYR A N 1
ATOM 1470 C CA . TYR A 1 191 ? 1.490 -6.672 14.937 1.00 98.00 191 TYR A CA 1
ATOM 1471 C C . TYR A 1 191 ? 0.762 -7.656 14.009 1.00 98.00 191 TYR A C 1
ATOM 1473 O O . TYR A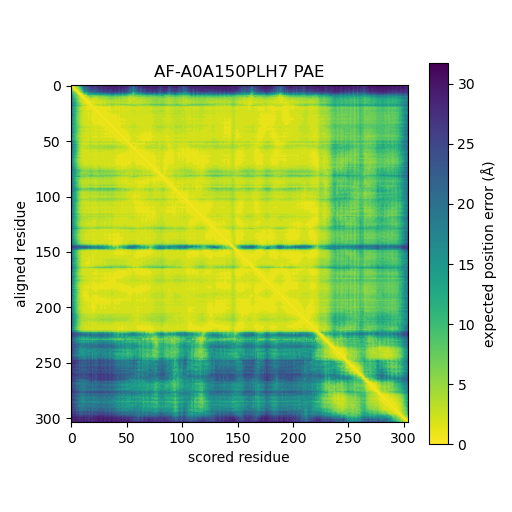 1 191 ? 1.265 -7.963 12.929 1.00 98.00 191 TYR A O 1
ATOM 1481 N N . PRO A 1 192 ? -0.400 -8.201 14.417 1.00 98.00 192 PRO A N 1
ATOM 1482 C CA . PRO A 1 192 ? -1.245 -8.983 13.520 1.00 98.00 192 PRO A CA 1
ATOM 1483 C C . PRO A 1 192 ? -2.040 -8.057 12.579 1.00 98.00 192 PRO A C 1
ATOM 1485 O O . PRO A 1 192 ? -2.113 -6.848 12.831 1.00 98.00 192 PRO A O 1
ATOM 1488 N N . PRO A 1 193 ? -2.732 -8.611 11.564 1.00 98.62 193 PRO A N 1
ATOM 1489 C CA . PRO A 1 193 ? -3.814 -7.890 10.911 1.00 98.62 193 PRO A CA 1
ATOM 1490 C C . PRO A 1 193 ? -4.805 -7.340 11.934 1.00 98.62 193 PRO A C 1
ATOM 1492 O O . PRO A 1 193 ? -5.083 -7.980 12.959 1.00 98.62 193 PRO A O 1
ATOM 1495 N N . HIS A 1 194 ? -5.329 -6.152 11.672 1.00 98.81 194 HIS A N 1
ATOM 1496 C CA . HIS A 1 194 ? -6.214 -5.467 12.603 1.00 98.81 194 HIS A CA 1
ATOM 1497 C C . HIS A 1 194 ? -7.154 -4.508 11.890 1.00 98.81 194 HIS A C 1
ATOM 1499 O O . HIS A 1 194 ? -6.822 -3.945 10.848 1.00 98.81 194 HIS A O 1
ATOM 1505 N N . TRP A 1 195 ? -8.330 -4.329 12.478 1.00 98.88 195 TRP A N 1
ATOM 1506 C CA . TRP A 1 195 ? -9.276 -3.308 12.067 1.00 98.88 195 TRP A CA 1
ATOM 1507 C C . TRP A 1 195 ? -8.941 -1.985 12.745 1.00 98.88 195 TRP A C 1
ATOM 1509 O O . TRP A 1 195 ? -8.645 -1.954 13.944 1.00 98.88 195 TRP A O 1
ATOM 1519 N N . VAL A 1 196 ? -9.021 -0.902 11.981 1.00 98.75 196 VAL A N 1
ATOM 1520 C CA . VAL A 1 196 ? -8.803 0.470 12.444 1.00 98.75 196 VAL A CA 1
ATOM 1521 C C . VAL A 1 196 ? -9.945 1.367 11.952 1.00 98.75 196 VAL A C 1
ATOM 1523 O O . VAL A 1 196 ? -10.387 1.192 10.814 1.00 98.75 196 VAL A O 1
ATOM 1526 N N . PRO A 1 197 ? -10.432 2.331 12.757 1.00 98.81 197 PRO A N 1
ATOM 1527 C CA . PRO A 1 197 ? -11.361 3.349 12.275 1.00 98.81 197 PRO A CA 1
ATOM 1528 C C . PRO A 1 197 ? -10.767 4.145 11.111 1.00 98.81 197 PRO A C 1
ATOM 1530 O O . PRO A 1 197 ? -9.637 4.632 11.206 1.00 98.81 197 PRO A O 1
ATOM 1533 N N . LEU A 1 198 ? -11.526 4.320 10.028 1.00 98.81 198 LEU A N 1
ATOM 1534 C CA . LEU A 1 198 ? -11.083 5.054 8.836 1.00 98.81 198 LEU A CA 1
ATOM 1535 C C . LEU A 1 198 ? -10.728 6.510 9.160 1.00 98.81 198 LEU A C 1
ATOM 1537 O O . LEU A 1 198 ? -9.753 7.035 8.627 1.00 98.81 198 LEU A O 1
ATOM 1541 N N . GLU A 1 199 ? -11.440 7.140 10.097 1.00 98.69 199 GLU A N 1
ATOM 1542 C CA . GLU A 1 199 ? -11.091 8.470 10.610 1.00 98.69 199 GLU A CA 1
ATOM 1543 C C . GLU A 1 199 ? -9.715 8.493 11.299 1.00 98.69 199 GLU A C 1
ATOM 1545 O O . GLU A 1 199 ? -8.899 9.382 11.042 1.00 98.69 199 GLU A O 1
ATOM 1550 N N . ALA A 1 200 ? -9.428 7.507 12.157 1.00 98.69 200 ALA A N 1
ATOM 1551 C CA . ALA A 1 200 ? -8.139 7.403 12.839 1.00 98.69 200 ALA A CA 1
ATOM 1552 C C . ALA A 1 200 ? -7.007 7.114 11.845 1.00 98.69 200 ALA A C 1
ATOM 1554 O O . ALA A 1 200 ? -5.944 7.729 11.929 1.00 98.69 200 ALA A O 1
ATOM 1555 N N . LEU A 1 201 ? -7.260 6.245 10.863 1.00 98.75 201 LEU A N 1
ATOM 1556 C CA . LEU A 1 201 ? -6.329 5.967 9.777 1.00 98.75 201 LEU A CA 1
ATOM 1557 C C . LEU A 1 201 ? -6.047 7.223 8.945 1.00 98.75 201 LEU A C 1
ATOM 1559 O O . LEU A 1 201 ? -4.887 7.532 8.702 1.00 98.75 201 LEU A O 1
ATOM 1563 N N . HIS A 1 202 ? -7.074 7.997 8.581 1.00 98.81 202 HIS A N 1
ATOM 1564 C CA . HIS A 1 202 ? -6.903 9.271 7.881 1.00 98.81 202 HIS A CA 1
ATOM 1565 C C . HIS A 1 202 ? -6.051 10.257 8.675 1.00 98.81 202 HIS A C 1
ATOM 1567 O O . HIS A 1 202 ? -5.106 10.826 8.128 1.00 98.81 202 HIS A O 1
ATOM 1573 N N . ARG A 1 203 ? -6.309 10.401 9.982 1.00 98.69 203 ARG A N 1
ATOM 1574 C CA . ARG A 1 203 ? -5.448 11.209 10.855 1.00 98.69 203 ARG A CA 1
ATOM 1575 C C . ARG A 1 203 ? -4.004 10.723 10.846 1.00 98.69 203 ARG A C 1
ATOM 1577 O O . ARG A 1 203 ? -3.111 11.553 10.762 1.00 98.69 203 ARG A O 1
ATOM 1584 N N . ALA A 1 204 ? -3.768 9.414 10.867 1.00 98.69 204 ALA A N 1
ATOM 1585 C CA . ALA A 1 204 ? -2.425 8.841 10.822 1.00 98.69 204 ALA A CA 1
ATOM 1586 C C . ALA A 1 204 ? -1.696 9.059 9.485 1.00 98.69 204 ALA A C 1
ATOM 1588 O O . ALA A 1 204 ? -0.474 8.942 9.432 1.00 98.69 204 ALA A O 1
ATOM 1589 N N . MET A 1 205 ? -2.398 9.419 8.409 1.00 98.75 205 MET A N 1
ATOM 1590 C CA . MET A 1 205 ? -1.769 9.776 7.135 1.00 98.75 205 MET A CA 1
ATOM 1591 C C . MET A 1 205 ? -1.340 11.254 7.058 1.00 98.75 205 MET A C 1
ATOM 1593 O O . MET A 1 205 ? -0.500 11.597 6.227 1.00 98.75 205 MET A O 1
ATOM 1597 N N . LEU A 1 206 ? -1.889 12.133 7.905 1.00 98.56 206 LEU A N 1
ATOM 1598 C CA . LEU A 1 206 ? -1.628 13.579 7.868 1.00 98.56 206 LEU A CA 1
ATOM 1599 C C . LEU A 1 206 ? -0.218 14.003 8.316 1.00 98.56 206 LEU A C 1
ATOM 1601 O O . LEU A 1 206 ? 0.307 14.933 7.700 1.00 98.56 206 LEU A O 1
ATOM 1605 N N . PRO A 1 207 ? 0.418 13.393 9.342 1.00 98.06 207 PRO A N 1
ATOM 1606 C CA . PRO A 1 207 ? 1.756 13.787 9.757 1.00 98.06 207 PRO A CA 1
ATOM 1607 C C . PRO A 1 207 ? 2.743 13.764 8.592 1.00 98.06 207 PRO A C 1
ATOM 1609 O O . PRO A 1 207 ? 2.810 12.787 7.838 1.00 98.06 207 PRO A O 1
ATOM 1612 N N . VAL A 1 208 ? 3.526 14.838 8.488 1.00 96.75 208 VAL A N 1
ATOM 1613 C CA . VAL A 1 208 ? 4.553 14.999 7.458 1.00 96.75 208 VAL A CA 1
ATOM 1614 C C . VAL A 1 208 ? 5.592 13.888 7.593 1.00 96.75 208 VAL A C 1
ATOM 1616 O O . VAL A 1 208 ? 6.076 13.579 8.685 1.00 96.75 208 VAL A O 1
ATOM 1619 N N . ASP A 1 209 ? 5.910 13.253 6.474 1.00 93.00 209 ASP A N 1
ATOM 1620 C CA . ASP A 1 209 ? 7.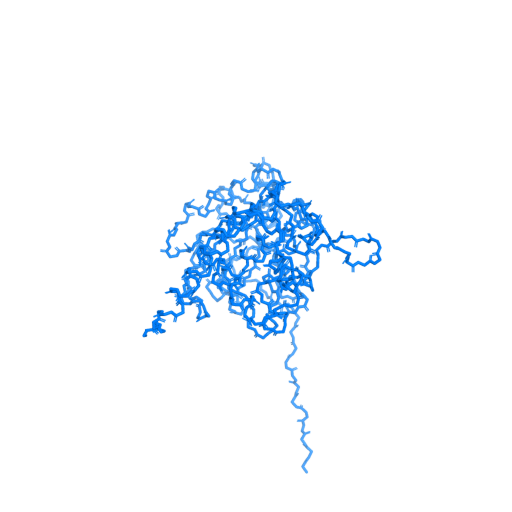064 12.382 6.344 1.00 93.00 209 ASP A CA 1
ATOM 1621 C C . ASP A 1 209 ? 8.322 13.258 6.178 1.00 93.00 209 ASP A C 1
ATOM 1623 O O . ASP A 1 209 ? 8.423 13.993 5.191 1.00 93.00 209 ASP A O 1
ATOM 1627 N N . PRO A 1 210 ? 9.283 13.210 7.121 1.00 91.12 210 PRO A N 1
ATOM 1628 C CA . PRO A 1 210 ? 10.462 14.073 7.087 1.00 91.12 210 PRO A CA 1
ATOM 1629 C C . PRO A 1 210 ? 11.353 13.832 5.863 1.00 91.12 210 PRO A C 1
ATOM 1631 O O . PRO A 1 210 ? 12.083 14.739 5.473 1.00 91.12 210 PRO A O 1
ATOM 1634 N N . THR A 1 211 ? 11.292 12.651 5.240 1.00 86.25 211 THR A N 1
ATOM 1635 C CA . THR A 1 211 ? 12.090 12.335 4.048 1.00 86.25 211 THR A CA 1
ATOM 1636 C C . THR A 1 211 ? 11.547 13.032 2.801 1.00 86.25 211 THR A C 1
ATOM 1638 O O . THR A 1 211 ? 12.321 13.479 1.959 1.00 86.25 211 THR A O 1
ATOM 1641 N N . SER A 1 212 ? 10.223 13.130 2.662 1.00 85.50 212 SER A N 1
ATOM 1642 C CA . SER A 1 212 ? 9.582 13.738 1.486 1.00 85.50 212 SER A CA 1
ATOM 1643 C C . SER A 1 212 ? 9.142 15.187 1.694 1.00 85.50 212 SER A C 1
ATOM 1645 O O . SER A 1 212 ? 8.877 15.881 0.713 1.00 85.50 212 SER A O 1
ATOM 1647 N N . GLY A 1 213 ? 9.034 15.648 2.943 1.00 89.62 213 GLY A N 1
ATOM 1648 C CA . GLY A 1 213 ? 8.501 16.972 3.273 1.00 89.62 213 GLY A CA 1
ATOM 1649 C C . GLY A 1 213 ? 7.002 17.121 2.991 1.00 89.62 213 GLY A C 1
ATOM 1650 O O . GLY A 1 213 ? 6.497 18.240 2.961 1.00 89.62 213 GLY A O 1
ATOM 1651 N N . ARG A 1 214 ? 6.287 16.011 2.769 1.00 92.75 214 ARG A N 1
ATOM 1652 C CA . ARG A 1 214 ? 4.847 15.971 2.469 1.00 92.75 214 ARG A CA 1
ATOM 1653 C C . ARG A 1 214 ? 4.114 15.078 3.454 1.00 92.75 214 ARG A C 1
ATOM 1655 O O . ARG A 1 214 ? 4.739 14.248 4.116 1.00 92.75 214 ARG A O 1
ATOM 1662 N N . SER A 1 215 ? 2.792 15.203 3.548 1.00 97.62 215 SER A N 1
ATOM 1663 C CA . SER A 1 215 ? 2.003 14.201 4.274 1.00 97.62 215 SER A CA 1
ATOM 1664 C C . SER A 1 215 ? 2.202 12.799 3.690 1.00 97.62 215 SER A C 1
ATOM 1666 O O . SER A 1 215 ? 2.626 12.622 2.546 1.00 97.62 215 SER A O 1
ATOM 1668 N N . ARG A 1 216 ? 1.803 11.778 4.443 1.00 98.06 216 ARG A N 1
ATOM 1669 C CA . ARG A 1 216 ? 1.592 10.442 3.878 1.00 98.06 216 ARG A CA 1
ATOM 1670 C C . ARG A 1 216 ? 0.242 10.418 3.143 1.00 98.06 216 ARG A C 1
ATOM 1672 O O . ARG A 1 216 ? -0.219 11.450 2.642 1.00 98.06 216 ARG A O 1
ATOM 1679 N N . GLY A 1 217 ? -0.388 9.254 3.026 1.00 98.62 217 GLY A N 1
ATOM 1680 C CA . GLY A 1 217 ? -1.597 9.110 2.226 1.00 98.62 217 GLY A CA 1
ATOM 1681 C C . GLY A 1 217 ? -1.851 7.674 1.804 1.00 98.62 217 GLY A C 1
ATOM 1682 O O . GLY A 1 217 ? -1.389 6.732 2.445 1.00 98.62 217 GLY A O 1
ATOM 1683 N N . PHE A 1 218 ? -2.566 7.512 0.700 1.00 98.81 218 PHE A N 1
ATOM 1684 C CA . PHE A 1 218 ? -2.874 6.209 0.130 1.00 98.81 218 PHE A CA 1
ATOM 1685 C C . PHE A 1 218 ? -2.552 6.163 -1.364 1.00 98.81 218 PHE A C 1
ATOM 1687 O O . PHE A 1 218 ? -2.456 7.194 -2.033 1.00 98.81 218 PHE A O 1
ATOM 1694 N N . VAL A 1 219 ? -2.370 4.952 -1.880 1.00 98.44 219 VAL A N 1
ATOM 1695 C CA . VAL A 1 219 ? -2.159 4.676 -3.301 1.00 98.44 219 VAL A CA 1
ATOM 1696 C C . VAL A 1 219 ? -3.188 3.653 -3.745 1.00 98.44 219 VAL A C 1
ATOM 1698 O O . VAL A 1 219 ? -3.293 2.583 -3.142 1.00 98.44 219 VAL A O 1
ATOM 1701 N N . THR A 1 220 ? -3.923 3.964 -4.806 1.00 97.69 220 THR A N 1
ATOM 1702 C CA . THR A 1 220 ? -4.727 2.968 -5.518 1.00 97.69 220 THR A CA 1
ATOM 1703 C C . THR A 1 220 ? -3.856 2.341 -6.595 1.00 97.69 220 THR A C 1
ATOM 1705 O O . THR A 1 220 ? -3.355 3.049 -7.469 1.00 97.69 220 THR A O 1
ATOM 1708 N N . ILE A 1 221 ? -3.657 1.028 -6.518 1.00 96.94 221 ILE A N 1
ATOM 1709 C CA . ILE A 1 221 ? -2.818 0.260 -7.437 1.00 96.94 221 ILE A CA 1
ATOM 1710 C C . ILE A 1 221 ? -3.713 -0.691 -8.221 1.00 96.94 221 ILE A C 1
ATOM 1712 O O . ILE A 1 221 ? -4.481 -1.438 -7.621 1.00 96.94 221 ILE A O 1
ATOM 1716 N N . ARG A 1 222 ? -3.623 -0.657 -9.551 1.00 93.50 222 ARG A N 1
ATOM 1717 C CA . ARG A 1 222 ? -4.455 -1.470 -10.447 1.00 93.50 222 ARG A CA 1
ATOM 1718 C C . ARG A 1 222 ? -3.601 -2.214 -11.452 1.00 93.50 222 ARG A C 1
ATOM 1720 O O . ARG A 1 222 ? -2.527 -1.738 -11.836 1.00 93.50 222 ARG A O 1
ATOM 1727 N N . ARG A 1 223 ? -4.109 -3.344 -11.933 1.00 88.12 223 ARG A N 1
ATOM 1728 C CA . ARG A 1 223 ? -3.488 -4.035 -13.061 1.00 88.12 223 ARG A CA 1
ATOM 1729 C C . ARG A 1 223 ? -3.608 -3.179 -14.317 1.00 88.12 223 ARG A C 1
ATOM 1731 O O . ARG A 1 223 ? -4.690 -2.709 -14.659 1.00 88.12 223 ARG A O 1
ATOM 1738 N N . GLU A 1 224 ? -2.504 -3.026 -15.038 1.00 79.12 224 GLU A N 1
ATOM 1739 C CA . GLU A 1 224 ? -2.503 -2.404 -16.356 1.00 79.12 224 GLU A CA 1
ATOM 1740 C C . GLU A 1 224 ? -2.043 -3.426 -17.397 1.00 79.12 224 GLU A C 1
ATOM 1742 O O . GLU A 1 224 ? -0.857 -3.667 -17.582 1.00 79.12 224 GLU A O 1
ATOM 1747 N N . HIS A 1 225 ? -3.002 -4.054 -18.088 1.00 65.56 225 HIS A N 1
ATOM 1748 C CA . HIS A 1 225 ? -2.768 -5.200 -18.983 1.00 65.56 225 HIS A CA 1
ATOM 1749 C C . HIS A 1 225 ? -1.768 -4.968 -20.122 1.00 65.56 225 HIS A C 1
ATOM 1751 O O . HIS A 1 225 ? -1.385 -5.922 -20.792 1.00 65.56 225 HIS A O 1
ATOM 1757 N N . ALA A 1 226 ? -1.387 -3.722 -20.376 1.00 63.66 226 ALA A N 1
ATOM 1758 C CA . ALA A 1 226 ? -0.587 -3.357 -21.525 1.00 63.66 226 ALA A CA 1
ATOM 1759 C C . ALA A 1 226 ? 0.817 -2.839 -21.150 1.00 63.66 226 ALA A C 1
ATOM 1761 O O . ALA A 1 226 ? 1.636 -2.607 -22.032 1.00 63.66 226 ALA A O 1
ATOM 1762 N N . VAL A 1 227 ? 1.141 -2.638 -19.873 1.00 66.12 227 VAL A N 1
ATOM 1763 C CA . VAL A 1 227 ? 2.462 -2.119 -19.485 1.00 66.12 227 VAL A CA 1
ATOM 1764 C C . VAL A 1 227 ? 3.347 -3.269 -19.024 1.00 66.12 227 VAL A C 1
ATOM 1766 O O . VAL A 1 227 ? 3.092 -3.888 -17.995 1.00 66.12 227 VAL A O 1
ATOM 1769 N N . ALA A 1 228 ? 4.403 -3.550 -19.788 1.00 67.06 228 ALA A N 1
ATOM 1770 C CA . ALA A 1 228 ? 5.431 -4.495 -19.373 1.00 67.06 228 ALA A CA 1
ATOM 1771 C C . ALA A 1 228 ? 6.267 -3.904 -18.214 1.00 67.06 228 ALA A C 1
ATOM 1773 O O . ALA A 1 228 ? 6.573 -2.706 -18.237 1.00 67.06 228 ALA A O 1
ATOM 1774 N N . PRO A 1 229 ? 6.677 -4.711 -17.215 1.00 75.69 229 PRO A N 1
ATOM 1775 C CA . PRO A 1 229 ? 7.649 -4.288 -16.210 1.00 75.69 229 PRO A CA 1
ATOM 1776 C C . PRO A 1 229 ? 8.947 -3.785 -16.851 1.00 75.69 229 PRO A C 1
ATOM 1778 O O . PRO A 1 229 ? 9.394 -4.332 -17.857 1.00 75.69 229 PRO A O 1
ATOM 1781 N N . VAL A 1 230 ? 9.627 -2.820 -16.227 1.00 70.25 230 VAL A N 1
ATOM 1782 C CA . VAL A 1 230 ? 10.909 -2.266 -16.705 1.00 70.25 230 VAL A CA 1
ATOM 1783 C C . VAL A 1 230 ? 11.945 -3.359 -16.940 1.00 70.25 230 VAL A C 1
ATOM 1785 O O . VAL A 1 230 ? 12.654 -3.334 -17.942 1.00 70.25 230 VAL A O 1
ATOM 1788 N N . ALA A 1 231 ? 11.991 -4.355 -16.054 1.00 67.81 231 ALA A N 1
ATOM 1789 C CA . ALA A 1 231 ? 12.890 -5.495 -16.195 1.00 67.81 231 ALA A CA 1
ATOM 1790 C C . ALA A 1 231 ? 12.623 -6.322 -17.470 1.00 67.81 231 ALA A C 1
ATOM 1792 O O . ALA A 1 231 ? 13.548 -6.941 -17.987 1.00 67.81 231 ALA A O 1
ATOM 1793 N N . ALA A 1 232 ? 11.399 -6.299 -18.003 1.00 70.50 232 ALA A N 1
ATOM 1794 C CA . ALA A 1 232 ? 11.001 -6.984 -19.231 1.00 70.50 232 ALA A CA 1
ATOM 1795 C C . ALA A 1 232 ? 11.162 -6.116 -20.493 1.00 70.50 232 ALA A C 1
ATOM 1797 O O . ALA A 1 232 ? 11.128 -6.643 -21.601 1.00 70.50 232 ALA A O 1
ATOM 1798 N N . LEU A 1 233 ? 11.391 -4.799 -20.359 1.00 68.56 233 LEU A N 1
ATOM 1799 C CA . LEU A 1 233 ? 11.446 -3.880 -21.508 1.00 68.56 233 LEU A CA 1
ATOM 1800 C C . LEU A 1 233 ? 12.586 -4.169 -22.492 1.00 68.56 233 LEU A C 1
ATOM 1802 O O . LEU A 1 233 ? 12.534 -3.713 -23.629 1.00 68.56 233 LEU A O 1
ATOM 1806 N N . HIS A 1 234 ? 13.609 -4.923 -22.089 1.00 67.19 234 HIS A N 1
ATOM 1807 C CA . HIS A 1 234 ? 14.672 -5.346 -23.001 1.00 67.19 234 HIS A CA 1
ATOM 1808 C C . HIS A 1 234 ? 14.182 -6.324 -24.088 1.00 67.19 234 HIS A C 1
ATOM 1810 O O . HIS A 1 234 ? 14.809 -6.408 -25.144 1.00 67.19 234 HIS A O 1
ATOM 1816 N N . GLU A 1 235 ? 13.064 -7.017 -23.853 1.00 67.88 235 GLU A N 1
ATOM 1817 C CA . GLU A 1 235 ? 12.405 -7.919 -24.812 1.00 67.88 235 GLU A CA 1
ATOM 1818 C C . GLU A 1 235 ? 11.126 -7.311 -25.419 1.00 67.88 235 GLU A C 1
ATOM 1820 O O . GLU A 1 235 ? 10.523 -7.914 -26.306 1.00 67.88 235 GLU A O 1
ATOM 1825 N N . ALA A 1 236 ? 10.716 -6.126 -24.952 1.00 68.25 236 ALA A N 1
ATOM 1826 C CA . ALA A 1 236 ? 9.483 -5.453 -25.354 1.00 68.25 236 ALA A CA 1
ATOM 1827 C C . ALA A 1 236 ? 9.593 -4.774 -26.728 1.00 68.25 236 ALA A C 1
ATOM 1829 O O . ALA A 1 236 ? 10.680 -4.399 -27.184 1.00 68.25 236 ALA A O 1
ATOM 1830 N N . ASP A 1 237 ? 8.446 -4.561 -27.375 1.00 75.81 237 ASP A N 1
ATOM 1831 C CA . ASP A 1 237 ? 8.392 -3.773 -28.605 1.00 75.81 237 ASP A CA 1
ATOM 1832 C C . ASP A 1 237 ? 8.411 -2.255 -28.332 1.00 75.81 237 ASP A C 1
ATOM 1834 O O . ASP A 1 237 ? 8.263 -1.765 -27.208 1.00 75.81 237 ASP A O 1
ATOM 1838 N N . TRP A 1 238 ? 8.610 -1.464 -29.388 1.00 77.56 238 TRP A N 1
ATOM 1839 C CA . TRP A 1 238 ? 8.693 -0.011 -29.252 1.00 77.56 238 TRP A CA 1
ATOM 1840 C C . TRP A 1 238 ? 7.386 0.655 -28.788 1.00 77.56 238 TRP A C 1
ATOM 1842 O O . TRP A 1 238 ? 7.448 1.727 -28.183 1.00 77.56 238 TRP A O 1
ATOM 1852 N N . ALA A 1 239 ? 6.221 0.054 -29.044 1.00 77.12 239 ALA A N 1
ATOM 1853 C CA . ALA A 1 239 ? 4.935 0.603 -28.619 1.00 77.12 239 ALA A CA 1
ATOM 1854 C C . ALA A 1 239 ? 4.734 0.441 -27.103 1.00 77.12 239 ALA A C 1
ATOM 1856 O O . ALA A 1 239 ? 4.204 1.340 -26.441 1.00 77.12 239 ALA A O 1
ATOM 1857 N N . GLU A 1 240 ? 5.199 -0.673 -26.537 1.00 71.75 240 GLU A N 1
ATOM 1858 C CA . GLU A 1 240 ? 5.214 -0.921 -25.094 1.00 71.75 240 GLU A CA 1
ATOM 1859 C C . GLU A 1 240 ? 6.147 0.053 -24.364 1.00 71.75 240 GLU A C 1
ATOM 1861 O O . GLU A 1 240 ? 5.749 0.662 -23.365 1.00 71.75 240 GLU A O 1
ATOM 1866 N N . VAL A 1 241 ? 7.346 0.279 -24.910 1.00 72.62 241 VAL A N 1
ATOM 1867 C CA . VAL A 1 241 ? 8.322 1.249 -24.382 1.00 72.62 241 VAL A CA 1
ATOM 1868 C C . VAL A 1 241 ? 7.767 2.677 -24.422 1.00 72.62 241 VAL A C 1
ATOM 1870 O O . VAL A 1 241 ? 7.910 3.427 -23.455 1.00 72.62 241 VAL A O 1
ATOM 1873 N N . GLU A 1 242 ? 7.110 3.071 -25.517 1.00 76.06 242 GLU A N 1
ATOM 1874 C CA . GLU A 1 242 ? 6.507 4.401 -25.651 1.00 76.06 242 GLU A CA 1
ATOM 1875 C C . GLU A 1 242 ? 5.416 4.643 -24.601 1.00 76.06 242 GLU A C 1
ATOM 1877 O O . GLU A 1 242 ? 5.389 5.698 -23.962 1.00 76.06 242 GLU A O 1
ATOM 1882 N N . ARG A 1 243 ? 4.538 3.656 -24.381 1.00 72.88 243 ARG A N 1
ATOM 1883 C CA . ARG A 1 243 ? 3.494 3.732 -23.355 1.00 72.88 243 ARG A CA 1
ATOM 1884 C C . ARG A 1 243 ? 4.089 3.885 -21.958 1.00 72.88 243 ARG A C 1
ATOM 1886 O O . ARG A 1 243 ? 3.687 4.806 -21.253 1.00 72.88 243 ARG A O 1
ATOM 1893 N N . PHE A 1 244 ? 5.080 3.065 -21.606 1.00 72.69 244 PHE A N 1
ATOM 1894 C CA . PHE A 1 244 ? 5.770 3.170 -20.320 1.00 72.69 244 PHE A CA 1
ATOM 1895 C C . PHE A 1 244 ? 6.292 4.595 -20.072 1.00 72.69 244 PHE A C 1
ATOM 1897 O O . PHE A 1 244 ? 5.989 5.189 -19.044 1.00 72.69 244 PHE A O 1
ATOM 1904 N N . LEU A 1 245 ? 7.016 5.187 -21.031 1.00 73.12 245 LEU A N 1
ATOM 1905 C CA . LEU A 1 245 ? 7.603 6.527 -20.878 1.00 73.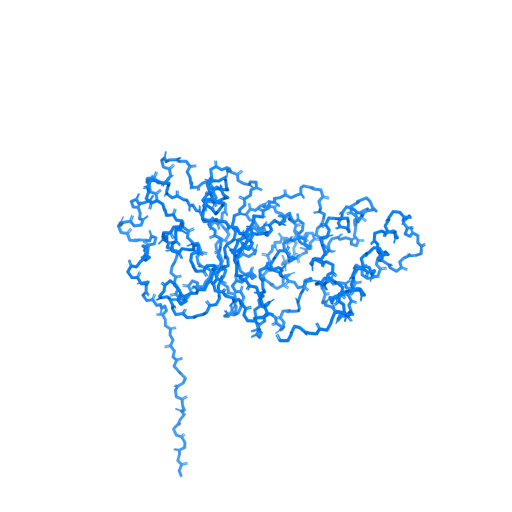12 245 LEU A CA 1
ATOM 1906 C C . LEU A 1 245 ? 6.568 7.663 -20.851 1.00 73.12 245 LEU A C 1
ATOM 1908 O O . LEU A 1 245 ? 6.822 8.726 -20.269 1.00 73.12 245 LEU A O 1
ATOM 1912 N N . ARG A 1 246 ? 5.427 7.482 -21.521 1.00 74.62 246 ARG A N 1
ATOM 1913 C CA . ARG A 1 246 ? 4.346 8.471 -21.562 1.00 74.62 246 ARG A CA 1
ATOM 1914 C C . ARG A 1 246 ? 3.683 8.632 -20.200 1.00 74.62 246 ARG A C 1
ATOM 1916 O O . ARG A 1 246 ? 3.443 9.779 -19.809 1.00 74.62 246 ARG A O 1
ATOM 1923 N N . ASP A 1 247 ? 3.427 7.516 -19.525 1.00 67.88 247 ASP A N 1
ATOM 1924 C CA . ASP A 1 247 ? 2.588 7.447 -18.327 1.00 67.88 247 ASP A CA 1
ATOM 1925 C C . ASP A 1 247 ? 3.358 7.798 -17.037 1.00 67.88 247 ASP A C 1
ATOM 1927 O O . ASP A 1 247 ? 2.749 7.991 -15.987 1.00 67.88 247 ASP A O 1
ATOM 1931 N N . LEU A 1 248 ? 4.682 7.985 -17.132 1.00 66.19 248 LEU A N 1
ATOM 1932 C CA . LEU A 1 248 ? 5.495 8.593 -16.075 1.00 66.19 248 LEU A CA 1
ATOM 1933 C C . LEU A 1 248 ? 5.041 10.036 -15.810 1.00 66.19 248 LEU A C 1
ATOM 1935 O O . LEU A 1 248 ? 5.109 10.898 -16.697 1.00 66.19 248 LEU A O 1
ATOM 1939 N N . ASP A 1 249 ? 4.609 10.311 -14.579 1.00 58.56 249 ASP A N 1
ATOM 1940 C CA . ASP A 1 249 ? 4.263 11.656 -14.120 1.00 58.56 249 ASP A CA 1
ATOM 1941 C C . ASP A 1 249 ? 5.507 12.443 -13.663 1.00 58.56 249 ASP A C 1
ATOM 1943 O O . ASP A 1 249 ? 6.588 11.888 -13.493 1.00 58.56 249 ASP A O 1
ATOM 1947 N N . GLY A 1 250 ? 5.379 13.760 -13.449 1.00 52.91 250 GLY A N 1
ATOM 1948 C CA . GLY A 1 250 ? 6.512 14.631 -13.088 1.00 52.91 250 GLY A CA 1
ATOM 1949 C C . GLY A 1 250 ? 7.292 14.211 -11.830 1.00 52.91 250 GLY A C 1
ATOM 1950 O O . GLY A 1 250 ? 8.460 14.574 -11.695 1.00 52.91 250 GLY A O 1
ATOM 1951 N N . THR A 1 251 ? 6.678 13.436 -10.933 1.00 54.12 251 THR A N 1
ATOM 1952 C CA . THR A 1 251 ? 7.333 12.876 -9.744 1.00 54.12 251 THR A CA 1
ATOM 1953 C C . THR A 1 251 ? 8.056 11.574 -10.088 1.00 54.12 251 THR A C 1
ATOM 1955 O O . THR A 1 251 ? 9.192 11.384 -9.655 1.00 54.12 251 THR A O 1
ATOM 1958 N N . ASP A 1 252 ? 7.456 10.724 -10.927 1.00 58.53 252 ASP A N 1
ATOM 1959 C CA . ASP A 1 252 ? 8.112 9.528 -11.473 1.00 58.53 252 ASP A CA 1
ATOM 1960 C C . ASP A 1 252 ? 9.346 9.881 -12.287 1.00 58.53 252 ASP A C 1
ATOM 1962 O O . ASP A 1 252 ? 10.361 9.203 -12.190 1.00 58.53 252 ASP A O 1
ATOM 1966 N N . VAL A 1 253 ? 9.288 10.965 -13.065 1.00 58.12 253 VAL A N 1
ATOM 1967 C CA . VAL A 1 253 ? 10.424 11.445 -13.858 1.00 58.12 253 VAL A CA 1
ATOM 1968 C C . VAL A 1 253 ? 11.592 11.830 -12.965 1.00 58.12 253 VAL A C 1
ATOM 1970 O O . VAL A 1 253 ? 12.732 11.559 -13.316 1.00 58.12 253 VAL A O 1
ATOM 1973 N N . LEU A 1 254 ? 11.330 12.454 -11.819 1.00 55.88 254 LEU A N 1
ATOM 1974 C CA . LEU A 1 254 ? 12.351 12.844 -10.847 1.00 55.88 254 LEU A CA 1
ATOM 1975 C C . LEU A 1 254 ? 13.038 11.614 -10.257 1.00 55.88 254 LEU A C 1
ATOM 1977 O O . LEU A 1 254 ? 14.264 11.526 -10.265 1.00 55.88 254 LEU A O 1
ATOM 1981 N N . VAL A 1 255 ? 12.235 10.649 -9.802 1.00 52.66 255 VAL A N 1
ATOM 1982 C CA . VAL A 1 255 ? 12.730 9.408 -9.200 1.00 52.66 255 VAL A CA 1
ATOM 1983 C C . VAL A 1 255 ? 13.470 8.577 -10.244 1.00 52.66 255 VAL A C 1
ATOM 1985 O O . VAL A 1 255 ? 14.616 8.206 -10.015 1.00 52.66 255 VAL A O 1
ATOM 1988 N N . LEU A 1 256 ? 12.894 8.373 -11.430 1.00 55.25 256 LEU A N 1
ATOM 1989 C CA . LEU A 1 256 ? 13.542 7.649 -12.521 1.00 55.25 256 LEU A CA 1
ATOM 1990 C C . LEU A 1 256 ? 14.764 8.384 -13.056 1.00 55.25 256 LEU A C 1
ATOM 1992 O O . LEU A 1 256 ? 15.747 7.731 -13.360 1.00 55.25 256 LEU A O 1
ATOM 1996 N N . THR A 1 257 ? 14.774 9.713 -13.145 1.00 56.00 257 THR A N 1
ATOM 1997 C CA . THR A 1 257 ? 15.975 10.433 -13.599 1.00 56.00 257 THR A CA 1
ATOM 1998 C C . THR A 1 257 ? 17.081 10.397 -12.549 1.00 56.00 257 THR A C 1
ATOM 2000 O O . THR A 1 257 ? 18.243 10.272 -12.925 1.00 56.00 257 THR A O 1
ATOM 2003 N N . GLY A 1 258 ? 16.744 10.414 -11.255 1.00 53.50 258 GLY A N 1
ATOM 2004 C CA . GLY A 1 258 ? 17.676 10.067 -10.180 1.00 53.50 258 GLY A CA 1
ATOM 2005 C C . GLY A 1 258 ? 18.224 8.649 -10.355 1.00 53.50 258 GLY A C 1
ATOM 2006 O O . GLY A 1 258 ? 19.434 8.457 -10.381 1.00 53.50 258 GLY A O 1
ATOM 2007 N N . CYS A 1 259 ? 17.357 7.674 -10.638 1.00 51.12 259 CYS A N 1
ATOM 2008 C CA . CYS A 1 259 ? 17.763 6.282 -10.854 1.00 51.12 259 CYS A CA 1
ATOM 2009 C C . CYS A 1 259 ? 18.637 6.083 -12.101 1.00 51.12 259 CYS A C 1
ATOM 2011 O O . CYS A 1 259 ? 19.616 5.340 -12.066 1.00 51.12 259 CYS A O 1
ATOM 2013 N N . LEU A 1 260 ? 18.315 6.780 -13.193 1.00 51.66 260 LEU A N 1
ATOM 2014 C CA . LEU A 1 260 ? 19.075 6.789 -14.444 1.00 51.66 260 LEU A CA 1
ATOM 2015 C C . LEU A 1 260 ? 20.431 7.503 -14.284 1.00 51.66 260 LEU A C 1
ATOM 2017 O O . LEU A 1 260 ? 21.338 7.251 -15.076 1.00 51.66 260 LEU A O 1
ATOM 2021 N N . ARG A 1 261 ? 20.576 8.394 -13.290 1.00 51.88 261 ARG A N 1
ATOM 2022 C CA . ARG A 1 261 ? 21.838 9.072 -12.941 1.00 51.88 261 ARG A CA 1
ATOM 2023 C C . ARG A 1 261 ? 22.703 8.260 -11.984 1.00 51.88 261 ARG A C 1
ATOM 2025 O O . ARG A 1 261 ? 23.917 8.250 -12.154 1.00 51.88 261 ARG A O 1
ATOM 2032 N N . GLU A 1 262 ? 22.089 7.602 -11.006 1.00 47.22 262 GLU A N 1
ATOM 2033 C CA . GLU A 1 262 ? 22.786 6.856 -9.950 1.00 47.22 262 GLU A CA 1
ATOM 2034 C C . GLU A 1 262 ? 23.049 5.387 -10.316 1.00 47.22 262 GLU A C 1
ATOM 2036 O O . GLU A 1 262 ? 23.836 4.725 -9.647 1.00 47.22 262 GLU A O 1
ATOM 2041 N N . GLY A 1 263 ? 22.470 4.887 -11.415 1.00 47.84 263 GLY A N 1
ATOM 2042 C CA . GLY A 1 263 ? 22.765 3.553 -11.939 1.00 47.84 263 GLY A CA 1
ATOM 2043 C C . GLY A 1 263 ? 22.218 2.438 -11.051 1.00 47.84 263 GLY A C 1
ATOM 2044 O O . GLY A 1 263 ? 22.956 1.540 -10.651 1.00 47.84 263 GLY A O 1
ATOM 2045 N N . VAL A 1 264 ? 20.922 2.485 -10.734 1.00 56.31 264 VAL A N 1
ATOM 2046 C CA . VAL A 1 264 ? 20.279 1.459 -9.895 1.00 56.31 264 VAL A CA 1
ATOM 2047 C C . VAL A 1 264 ? 20.165 0.133 -10.653 1.00 56.31 264 VAL A C 1
ATOM 2049 O O . VAL A 1 264 ? 19.875 0.136 -11.845 1.00 56.31 264 VAL A O 1
ATOM 2052 N N . SER A 1 265 ? 20.359 -0.986 -9.954 1.00 53.31 265 SER A N 1
ATOM 2053 C CA . SER A 1 265 ? 20.550 -2.364 -10.451 1.00 53.31 265 SER A CA 1
ATOM 2054 C C . SER A 1 265 ? 19.661 -2.828 -11.625 1.00 53.31 265 SER A C 1
ATOM 2056 O O . SER A 1 265 ? 20.173 -3.482 -12.533 1.00 53.31 265 SER A O 1
ATOM 2058 N N . SER A 1 266 ? 18.375 -2.459 -11.692 1.00 53.72 266 SER A N 1
ATOM 2059 C CA . SER A 1 266 ? 17.464 -2.880 -12.781 1.00 53.72 266 SER A CA 1
ATOM 2060 C C . SER A 1 266 ? 17.285 -1.875 -13.929 1.00 53.72 266 SER A C 1
ATOM 2062 O O . SER A 1 266 ? 16.614 -2.178 -14.915 1.00 53.72 266 SER A O 1
ATOM 2064 N N . THR A 1 267 ? 17.916 -0.700 -13.861 1.00 57.41 267 THR A N 1
ATOM 2065 C CA . THR A 1 267 ? 17.900 0.318 -14.933 1.00 57.41 267 THR A CA 1
ATOM 2066 C C . THR A 1 267 ? 18.939 0.166 -16.064 1.00 57.41 267 THR A C 1
ATOM 2068 O O . THR A 1 267 ? 18.691 0.741 -17.128 1.00 57.41 267 THR A O 1
ATOM 2071 N N . PRO A 1 268 ? 20.060 -0.587 -15.947 1.00 62.12 268 PRO A N 1
ATOM 2072 C CA . PRO A 1 268 ? 21.032 -0.735 -17.030 1.00 62.12 268 PRO A CA 1
ATOM 2073 C C . PRO A 1 268 ? 20.444 -1.270 -18.345 1.00 62.12 268 PRO A C 1
ATOM 2075 O O . PRO A 1 268 ? 20.740 -0.668 -19.377 1.00 62.12 268 PRO A O 1
ATOM 2078 N N . PRO A 1 269 ? 19.559 -2.290 -18.357 1.00 62.03 269 PRO A N 1
ATOM 2079 C CA . PRO A 1 269 ? 18.942 -2.761 -19.600 1.00 62.03 269 PRO A CA 1
ATOM 2080 C C . PRO A 1 269 ? 18.080 -1.688 -20.279 1.00 62.03 269 PRO A C 1
ATOM 2082 O O . PRO A 1 269 ? 18.126 -1.526 -21.497 1.00 62.03 269 PRO A O 1
ATOM 2085 N N . LEU A 1 270 ? 17.342 -0.893 -19.493 1.00 64.00 270 LEU A N 1
ATOM 2086 C CA . LEU A 1 270 ? 16.593 0.251 -20.014 1.00 64.00 270 LEU A CA 1
ATOM 2087 C C . LEU A 1 270 ? 17.551 1.313 -20.573 1.00 64.00 270 LEU A C 1
ATOM 2089 O O . LEU A 1 270 ? 17.335 1.823 -21.665 1.00 64.00 270 LEU A O 1
ATOM 2093 N N . LEU A 1 271 ? 18.640 1.632 -19.873 1.00 64.81 271 LEU A N 1
ATOM 2094 C CA . LEU A 1 271 ? 19.642 2.590 -20.349 1.00 64.81 271 LEU A CA 1
ATOM 2095 C C . LEU A 1 271 ? 20.317 2.143 -21.652 1.00 64.81 271 LEU A C 1
ATOM 2097 O O . LEU A 1 271 ? 20.575 2.983 -22.512 1.00 64.81 271 LEU A O 1
ATOM 2101 N N . GLU A 1 272 ? 20.596 0.852 -21.813 1.00 66.31 272 GLU A N 1
ATOM 2102 C CA . GLU A 1 272 ? 21.120 0.284 -23.058 1.00 66.31 272 GLU A CA 1
ATOM 2103 C C . GLU A 1 272 ? 20.099 0.375 -24.194 1.00 66.31 272 GLU A C 1
ATOM 2105 O O . GLU A 1 272 ? 20.436 0.860 -25.278 1.00 66.31 272 GLU A O 1
ATOM 2110 N N . LEU A 1 273 ? 18.838 0.017 -23.935 1.00 68.12 273 LEU A N 1
ATOM 2111 C CA . LEU A 1 273 ? 17.742 0.163 -24.894 1.00 68.12 273 LEU A CA 1
ATOM 2112 C C . LEU A 1 273 ? 17.596 1.621 -25.361 1.00 68.12 273 LEU A C 1
ATOM 2114 O O . LEU A 1 273 ? 17.519 1.895 -26.558 1.00 68.12 273 LEU A O 1
ATOM 2118 N N . LEU A 1 274 ? 17.633 2.573 -24.425 1.00 67.19 274 LEU A N 1
ATOM 2119 C CA . LEU A 1 274 ? 17.515 4.010 -24.689 1.00 67.19 274 LEU A CA 1
ATOM 2120 C C . LEU A 1 274 ? 18.766 4.632 -25.340 1.00 67.19 274 LEU A C 1
ATOM 2122 O O . LEU A 1 274 ? 18.752 5.817 -25.681 1.00 67.19 274 LEU A O 1
ATOM 2126 N N . ARG A 1 275 ? 19.851 3.870 -25.510 1.00 71.81 275 ARG A N 1
ATOM 2127 C CA . ARG A 1 275 ? 21.055 4.276 -26.259 1.00 71.81 275 ARG A CA 1
ATOM 2128 C C . ARG A 1 275 ? 21.077 3.730 -27.685 1.00 71.81 275 ARG A C 1
ATOM 2130 O O . ARG A 1 275 ? 21.997 4.060 -28.436 1.00 71.81 275 ARG A O 1
ATOM 2137 N N . ARG A 1 276 ? 20.092 2.917 -28.075 1.00 73.12 276 ARG A N 1
ATOM 2138 C CA . ARG A 1 276 ? 20.021 2.358 -29.423 1.00 73.12 276 ARG A CA 1
ATOM 2139 C C . ARG A 1 276 ? 19.855 3.458 -30.487 1.00 73.12 276 ARG A C 1
ATOM 2141 O O . ARG A 1 276 ? 19.079 4.393 -30.292 1.00 73.12 276 ARG A O 1
ATOM 2148 N N . PRO A 1 277 ? 20.550 3.364 -31.633 1.00 71.56 277 PRO A N 1
ATOM 2149 C CA . PRO A 1 277 ? 20.484 4.382 -32.683 1.00 71.56 277 PRO A CA 1
ATOM 2150 C C . PRO A 1 277 ? 19.142 4.397 -33.436 1.00 71.56 277 PRO A C 1
ATOM 2152 O O . PRO A 1 277 ? 18.800 5.400 -34.056 1.00 71.56 277 PRO A O 1
ATOM 2155 N N . ASP A 1 278 ? 18.369 3.312 -33.370 1.00 80.44 278 ASP A N 1
ATOM 2156 C CA . ASP A 1 278 ? 17.116 3.096 -34.100 1.00 80.44 278 ASP A CA 1
ATOM 2157 C C . ASP A 1 278 ? 15.851 3.441 -33.293 1.00 80.44 278 ASP A C 1
ATOM 2159 O O . ASP A 1 278 ? 14.764 2.958 -33.602 1.00 80.44 278 ASP A O 1
ATOM 2163 N N . LEU A 1 279 ? 15.972 4.297 -32.273 1.00 80.38 279 LEU A N 1
ATOM 2164 C CA . LEU A 1 279 ? 14.828 4.760 -31.482 1.00 80.38 279 LEU A CA 1
ATOM 2165 C C . LEU A 1 279 ? 13.738 5.388 -32.378 1.00 80.38 279 LEU A C 1
ATOM 2167 O O . LEU A 1 279 ? 14.055 6.227 -33.227 1.00 80.38 279 LEU A O 1
ATOM 2171 N N . PRO A 1 280 ? 12.450 5.071 -32.174 1.00 84.31 280 PRO A N 1
ATOM 2172 C CA . PRO A 1 280 ? 11.354 5.805 -32.795 1.00 84.31 280 PRO A CA 1
ATOM 2173 C C . PRO A 1 280 ? 11.351 7.280 -32.382 1.00 84.31 280 PRO A C 1
ATOM 2175 O O . PRO A 1 280 ? 11.771 7.646 -31.281 1.00 84.31 280 PRO A O 1
ATOM 2178 N N . GLU A 1 281 ? 10.838 8.144 -33.257 1.00 83.19 281 GLU A N 1
ATOM 2179 C CA . GLU A 1 281 ? 10.777 9.587 -32.998 1.00 83.19 281 GLU A CA 1
ATOM 2180 C C . GLU A 1 281 ? 9.904 9.931 -31.783 1.00 83.19 281 GLU A C 1
ATOM 2182 O O . GLU A 1 281 ? 10.277 10.770 -30.967 1.00 83.19 281 GLU A O 1
ATOM 2187 N N . THR A 1 282 ? 8.790 9.224 -31.608 1.00 79.31 282 THR A N 1
ATOM 2188 C CA . THR A 1 282 ? 7.890 9.367 -30.455 1.00 79.31 282 THR A CA 1
ATOM 2189 C C . THR A 1 282 ? 8.601 9.060 -29.135 1.00 79.31 282 THR A C 1
ATOM 2191 O O . THR A 1 282 ? 8.561 9.856 -28.195 1.00 79.31 282 THR A O 1
ATOM 2194 N N . VAL A 1 283 ? 9.358 7.961 -29.082 1.00 76.06 283 VAL A N 1
ATOM 2195 C CA . VAL A 1 283 ? 10.178 7.582 -27.922 1.00 76.06 283 VAL A CA 1
ATOM 2196 C C . VAL A 1 283 ? 11.231 8.657 -27.623 1.00 76.06 283 VAL A C 1
ATOM 2198 O O . VAL A 1 283 ? 11.382 9.067 -26.470 1.00 76.06 283 VAL A O 1
ATOM 2201 N N . ARG A 1 284 ? 11.917 9.191 -28.646 1.00 78.00 284 ARG A N 1
ATOM 2202 C CA . ARG A 1 284 ? 12.879 10.298 -28.469 1.00 78.00 284 ARG A CA 1
ATOM 2203 C C . ARG A 1 284 ? 12.235 11.547 -27.867 1.00 78.00 284 ARG A C 1
ATOM 2205 O O . ARG A 1 284 ? 12.829 12.161 -26.979 1.00 78.00 284 ARG A O 1
ATOM 2212 N N . GLN A 1 285 ? 11.032 11.909 -28.309 1.00 80.00 285 GLN A N 1
ATOM 2213 C CA . GLN A 1 285 ? 10.294 13.064 -27.787 1.00 80.00 285 GLN A CA 1
ATOM 2214 C C . GLN A 1 285 ? 9.923 12.884 -26.313 1.00 80.00 285 GLN A C 1
ATOM 2216 O O . GLN A 1 285 ? 10.117 13.805 -25.515 1.00 80.00 285 GLN A O 1
ATOM 2221 N N . HIS A 1 286 ? 9.475 11.688 -25.920 1.00 75.12 286 HIS A N 1
ATOM 2222 C CA . HIS A 1 286 ? 9.225 11.377 -24.515 1.00 75.12 286 HIS A CA 1
ATOM 2223 C C . HIS A 1 286 ? 10.503 11.495 -23.677 1.00 75.12 286 HIS A C 1
ATOM 2225 O O . HIS A 1 286 ? 10.493 12.189 -22.665 1.00 75.12 286 HIS A O 1
ATOM 2231 N N . LEU A 1 287 ? 11.630 10.933 -24.119 1.00 72.56 287 LEU A N 1
ATOM 2232 C CA . LEU A 1 287 ? 12.907 11.066 -23.403 1.00 72.56 287 LEU A CA 1
ATOM 2233 C C . LEU A 1 287 ? 13.365 12.522 -23.261 1.00 72.56 287 LEU A C 1
ATOM 2235 O O . LEU A 1 287 ? 13.867 12.911 -22.205 1.00 72.56 287 LEU A O 1
ATOM 2239 N N . ALA A 1 288 ? 13.191 13.338 -24.302 1.00 74.25 288 ALA A N 1
ATOM 2240 C CA . ALA A 1 288 ? 13.512 14.760 -24.254 1.00 74.25 288 ALA A CA 1
ATOM 2241 C C . ALA A 1 288 ? 12.640 15.501 -23.225 1.00 74.25 288 ALA A C 1
ATOM 2243 O O . ALA A 1 288 ? 13.171 16.270 -22.420 1.00 74.25 288 ALA A O 1
ATOM 2244 N N . ARG A 1 289 ? 11.329 15.210 -23.187 1.00 76.88 289 ARG A N 1
ATOM 2245 C CA . ARG A 1 289 ? 10.398 15.721 -22.165 1.00 76.88 289 ARG A CA 1
ATOM 2246 C C . ARG A 1 289 ? 10.868 15.356 -20.755 1.00 76.88 289 ARG A C 1
ATOM 2248 O O . ARG A 1 289 ? 10.964 16.241 -19.908 1.00 76.88 289 ARG A O 1
ATOM 2255 N N . LEU A 1 290 ? 11.194 14.081 -20.525 1.00 68.12 290 LEU A N 1
ATOM 2256 C CA . LEU A 1 290 ? 11.637 13.576 -19.222 1.00 68.12 290 LEU A CA 1
ATOM 2257 C C . LEU A 1 290 ? 12.930 14.278 -18.758 1.00 68.12 290 LEU A C 1
ATOM 2259 O O . LEU A 1 290 ? 13.010 14.776 -17.636 1.00 68.12 290 LEU A O 1
ATOM 2263 N N . ARG A 1 291 ? 13.927 14.413 -19.646 1.00 69.94 291 ARG A N 1
ATOM 2264 C CA . ARG A 1 291 ? 15.190 15.119 -19.349 1.00 69.94 291 ARG A CA 1
ATOM 2265 C C . ARG A 1 291 ? 14.974 16.593 -19.002 1.00 69.94 291 ARG A C 1
ATOM 2267 O O . ARG A 1 291 ? 15.606 17.102 -18.073 1.00 69.94 291 ARG A O 1
ATOM 2274 N N . ALA A 1 292 ? 14.091 17.278 -19.729 1.00 69.19 292 ALA A N 1
ATOM 2275 C CA . ALA A 1 292 ? 13.767 18.678 -19.470 1.00 69.19 292 ALA A CA 1
ATOM 2276 C C . ALA A 1 292 ? 13.088 18.861 -18.103 1.00 69.19 292 ALA A C 1
ATOM 2278 O O . ALA A 1 292 ? 13.456 19.762 -17.351 1.00 69.19 292 ALA A O 1
ATOM 2279 N N . GLN A 1 293 ? 12.150 17.974 -17.756 1.00 66.06 293 GLN A N 1
ATOM 2280 C CA . GLN A 1 293 ? 11.484 17.973 -16.452 1.00 66.06 293 GLN A CA 1
ATOM 2281 C C . GLN A 1 293 ? 12.476 17.747 -15.308 1.00 66.06 293 GLN A C 1
ATOM 2283 O O . GLN A 1 293 ? 12.479 18.525 -14.359 1.00 66.06 293 GLN A O 1
ATOM 2288 N N . ALA A 1 294 ? 13.366 16.758 -15.422 1.00 62.28 294 ALA A N 1
ATOM 2289 C CA . ALA A 1 294 ? 14.389 16.511 -14.410 1.00 62.28 294 ALA A CA 1
ATOM 2290 C C . ALA A 1 294 ? 15.322 17.715 -14.206 1.00 62.28 294 ALA A C 1
ATOM 2292 O O . ALA A 1 294 ? 15.558 18.135 -13.079 1.00 62.28 294 ALA A O 1
ATOM 2293 N N . THR A 1 295 ? 15.775 18.331 -15.301 1.00 66.44 295 THR A N 1
ATOM 2294 C CA . THR A 1 295 ? 16.645 19.518 -15.250 1.00 66.44 295 THR A CA 1
ATOM 2295 C C . THR A 1 295 ? 15.953 20.707 -14.573 1.00 66.44 295 THR A C 1
ATOM 2297 O O . THR A 1 295 ? 16.564 21.417 -13.778 1.00 66.44 295 THR A O 1
ATOM 2300 N N . ALA A 1 296 ? 14.662 20.921 -14.850 1.00 63.78 296 ALA A N 1
ATOM 2301 C CA . ALA A 1 296 ? 13.877 21.985 -14.222 1.00 63.78 296 ALA A CA 1
ATOM 2302 C C . ALA A 1 296 ? 13.643 21.761 -12.716 1.00 63.78 296 ALA A C 1
ATOM 2304 O O . ALA A 1 296 ? 13.376 22.717 -11.986 1.00 63.78 296 ALA A O 1
ATOM 2305 N N . LEU A 1 297 ? 13.715 20.511 -12.256 1.00 57.59 297 LEU A N 1
ATOM 2306 C CA . LEU A 1 297 ? 13.502 20.133 -10.862 1.00 57.59 297 LEU A CA 1
ATOM 2307 C C . LEU A 1 297 ? 14.802 20.214 -10.047 1.00 57.59 297 LEU A C 1
ATOM 2309 O O . LEU A 1 297 ? 14.746 20.710 -8.927 1.00 57.59 297 LEU A O 1
ATOM 2313 N N . ASP A 1 298 ? 15.961 19.869 -10.621 1.00 55.97 298 ASP A N 1
ATOM 2314 C CA . ASP A 1 298 ? 17.277 20.101 -9.988 1.00 55.97 298 ASP A CA 1
ATOM 2315 C C . ASP A 1 298 ? 17.615 21.586 -9.821 1.00 55.97 298 ASP A C 1
ATOM 2317 O O . ASP A 1 298 ? 18.364 21.971 -8.928 1.00 55.97 298 ASP A O 1
ATOM 2321 N N . ALA A 1 299 ? 17.083 22.437 -10.702 1.00 57.09 299 ALA A N 1
ATOM 2322 C CA . ALA A 1 299 ? 17.294 23.879 -10.646 1.00 57.09 299 ALA A CA 1
ATOM 2323 C C . ALA A 1 299 ? 16.494 24.565 -9.520 1.00 57.09 299 ALA A C 1
ATOM 2325 O O . ALA A 1 299 ? 16.641 25.774 -9.318 1.00 57.09 299 ALA A O 1
ATOM 2326 N N . ARG A 1 300 ? 15.633 23.833 -8.794 1.00 49.31 300 ARG A N 1
ATOM 2327 C CA . ARG A 1 300 ? 14.922 24.380 -7.634 1.00 49.31 300 ARG A CA 1
ATOM 2328 C C . ARG A 1 300 ? 15.859 24.393 -6.422 1.00 49.31 300 ARG A C 1
ATOM 2330 O O . ARG A 1 300 ? 16.424 23.352 -6.095 1.00 49.31 300 ARG A O 1
ATOM 2337 N N . PRO A 1 301 ? 16.020 25.536 -5.731 1.00 34.34 301 PRO A N 1
ATOM 2338 C CA . PRO A 1 301 ? 16.760 25.562 -4.477 1.00 34.34 301 PRO A CA 1
ATOM 2339 C C . PRO A 1 301 ? 16.093 24.619 -3.462 1.00 34.34 301 PRO A C 1
ATOM 2341 O O . PRO A 1 301 ? 14.868 24.448 -3.519 1.00 34.34 301 PRO A O 1
ATOM 2344 N N . PRO A 1 302 ? 16.864 24.000 -2.546 1.00 33.41 302 PRO A N 1
ATOM 2345 C CA . PRO A 1 302 ? 16.283 23.177 -1.494 1.00 33.41 302 PRO A CA 1
ATOM 2346 C C . PRO A 1 302 ? 15.253 24.007 -0.711 1.00 33.41 302 PRO A C 1
ATOM 2348 O O . PRO A 1 302 ? 15.464 25.212 -0.533 1.00 33.41 302 PRO A O 1
ATOM 2351 N N . PRO A 1 303 ? 14.128 23.406 -0.286 1.00 36.12 303 PRO A N 1
ATOM 2352 C CA . PRO A 1 303 ? 13.149 24.122 0.519 1.00 36.12 303 PRO A CA 1
ATOM 2353 C C . PRO A 1 303 ? 13.830 24.652 1.790 1.00 36.12 303 PRO A C 1
ATOM 2355 O O . PRO A 1 303 ? 14.581 23.920 2.437 1.00 36.12 303 PRO A O 1
ATOM 2358 N N . LEU A 1 304 ? 13.611 25.944 2.066 1.00 31.94 304 LEU A N 1
ATOM 2359 C CA . LEU A 1 304 ? 14.079 26.644 3.269 1.00 31.94 304 LEU A CA 1
ATOM 2360 C C . LEU A 1 304 ? 13.451 26.065 4.539 1.00 31.94 304 LEU A C 1
ATOM 2362 O O . LEU A 1 304 ? 12.242 25.742 4.491 1.00 31.94 304 LEU A O 1
#

pLDDT: mean 85.99, std 15.83, range [31.94, 98.88]

Secondary structure (DSSP, 8-state):
--------------PPPTTSEETTSHHHHHHHHHHHHTT--TTHHHHHHT----SSTTTHHHHHHHHHHHHTT---SS-SBTTB----GGG--SSS-HHHHHHH---HHHHHHHHHHTTEEEEEEEGGGS-HHHHHHHHHHHHHSSSSEEEEEEEETGGGT-SSSEEEEEEEEEETTTTEEEE--S-TTT---EEEEHHHHHHHH-SEETTTTEE-EEEEEEE-TT---GGGTTTS-HHHHHHHHHH--HHHHHHHHHHHHHT-TTSHHHHHHTT-TT--HHHHHHHHHHHHHHHHHHTSPPP-

Mean predicted aligned error: 7.86 Å

Radius of gyration: 20.27 Å; Cα contacts (8 Å, |Δi|>4): 565; chains: 1; bounding box: 59×48×68 Å

Solvent-accessible surface area (backbone atoms only — not comparable to full-atom values): 16229 Å² total; per-residue (Å²): 135,84,80,75,77,81,76,75,89,82,83,80,50,56,84,75,35,92,79,41,41,47,39,88,39,75,65,26,45,48,51,49,54,54,14,48,76,70,47,20,33,42,24,29,59,48,36,59,79,38,67,46,63,30,89,45,96,36,29,28,52,42,28,28,46,32,17,50,43,50,36,42,66,55,68,46,68,46,72,62,59,81,94,40,63,53,68,49,59,92,69,67,22,62,53,48,44,62,72,54,27,60,73,73,30,74,53,76,67,51,51,38,38,43,39,40,47,50,20,27,44,55,50,82,42,43,37,79,82,53,50,63,68,55,50,53,51,52,48,48,52,22,8,52,37,71,64,52,39,43,36,37,40,32,31,33,26,51,71,62,66,36,90,67,52,77,46,33,24,34,48,29,24,34,29,77,94,78,42,28,33,28,36,50,40,14,55,54,70,40,38,71,38,27,32,33,41,46,69,56,51,44,57,15,7,42,58,66,37,84,90,76,74,38,40,27,21,38,32,47,37,28,63,36,98,72,42,68,12,50,74,28,50,77,79,50,56,73,69,43,53,37,50,55,58,63,73,52,46,84,65,42,32,43,41,42,49,49,24,71,71,70,65,26,84,52,40,57,56,50,54,54,61,75,64,47,91,82,65,53,70,68,46,51,52,44,52,51,52,43,53,52,52,36,55,62,56,70,70,50,77,78,87,128

Organism: Sorangium cellulosum (NCBI:txid56)

Foldseek 3Di:
DDPDPDPDDDDFADDFDPQWAFCPDPVNVVLVVLQVVVLFQQLQVLLVVLQAAQPAPLRQLLNQLQSFCVSLVQFQLDDDPDPDTGDDSCSLFQLHAVVVSN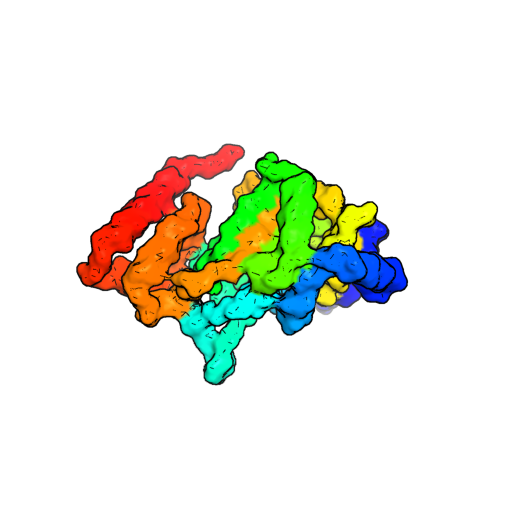VHNDAQLSSQLSLLLSQKHKDFDALVRDDLVRLVVLSSVQRNDHNFKWKKFWFAQVLSVHPDGIGIFIFRGARVVQQWTWTCRSNVSYGHTIIHHSVSSSVRQQDADPVVRGGTGMMMIGHDPLAHRLLNCLVDDLVNLLVSLVSQDLSSLQSNVVCVVVVTDSCPSVVVVVPDPPHDPSNVVSVVVSVVSNVVVVPDDDDD

Nearest PDB structures (foldseek):
  6tjl-assembly1_B  TM=9.531E-01  e=2.912E-20  Nostoc sp. PCC 7120 = FACHB-418
  2bu3-assembly2_B  TM=9.383E-01  e=1.222E-19  Anabaena sp.
  2btw-assembly1_A  TM=9.407E-01  e=3.298E-19  Nostoc sp. PCC 7120 = FACHB-418
  2btw-assembly2_B  TM=9.454E-01  e=7.544E-19  Nostoc sp. PCC 7120 = FACHB-418
  2bu3-assembly1_A  TM=9.544E-01  e=1.545E-18  Anabaena sp.